Protein AF-X0Y1P6-F1 (afdb_monomer)

InterPro domains:
  IPR001322 Lamin tail domain [PF00932] (39-145)
  IPR001322 Lamin tail domain [PS51841] (32-146)
  IPR036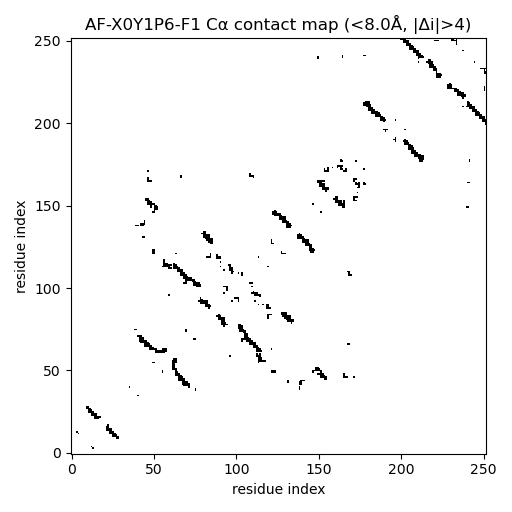415 Lamin tail domain superfamily [G3DSA:2.60.40.1260] (37-139)
  IPR036415 Lamin tail domain superfamily [SSF74853] (26-131)

Solvent-accessible surface area (backbone atoms only — not comparable to full-atom values): 14565 Å² total; per-residue (Å²): 136,92,77,88,81,88,68,68,101,48,56,53,70,45,80,44,75,60,96,90,41,87,43,74,51,74,48,67,71,76,80,75,82,78,75,71,66,71,86,49,76,34,47,38,78,38,34,34,26,43,18,27,68,78,46,47,45,29,59,70,86,46,17,18,37,43,23,37,31,22,76,33,92,55,68,36,74,49,58,68,27,30,41,22,30,76,85,66,30,52,38,69,40,43,75,83,29,31,92,85,63,51,58,29,43,49,78,30,58,46,56,40,32,43,40,54,44,89,47,47,62,58,56,42,61,54,79,44,31,48,33,37,25,53,87,91,44,74,68,35,73,49,78,48,48,68,37,53,74,55,32,15,45,30,53,28,90,99,74,44,78,40,69,23,69,66,43,90,82,51,81,61,63,63,40,86,82,49,39,68,60,50,76,44,80,67,50,79,42,75,52,52,98,86,70,45,78,60,95,89,53,59,34,36,43,32,31,40,34,39,36,10,76,58,90,74,48,58,52,76,48,68,50,62,59,100,86,50,74,73,38,55,80,34,74,49,78,42,85,63,58,69,33,80,44,81,48,74,46,68,43,82

Radius of gyration: 28.85 Å; Cα contacts (8 Å, |Δi|>4): 547; chains: 1; bounding box: 58×56×97 Å

Mean predicted aligned error: 9.97 Å

Structure (mmCIF, N/CA/C/O backbone):
data_AF-X0Y1P6-F1
#
_entry.id   AF-X0Y1P6-F1
#
loop_
_atom_site.group_PDB
_atom_site.id
_atom_site.type_symbol
_atom_site.label_atom_id
_atom_site.label_alt_id
_atom_site.label_comp_id
_atom_site.label_asym_id
_atom_site.label_entity_id
_atom_site.label_seq_id
_atom_site.pdbx_PDB_ins_code
_atom_site.Cartn_x
_atom_site.Cartn_y
_atom_site.Cartn_z
_atom_site.occupancy
_atom_site.B_iso_or_equiv
_atom_site.auth_seq_id
_atom_site.auth_comp_id
_atom_site.auth_asym_id
_atom_site.auth_atom_id
_atom_site.pdbx_PDB_model_num
ATOM 1 N N . ARG A 1 1 ? -3.008 28.181 58.141 1.00 36.44 1 ARG A N 1
ATOM 2 C CA . ARG A 1 1 ? -2.156 27.332 59.019 1.00 36.44 1 ARG A CA 1
ATOM 3 C C . ARG A 1 1 ? -2.388 25.895 58.566 1.00 36.44 1 ARG A C 1
ATOM 5 O O . ARG A 1 1 ? -3.525 25.464 58.620 1.00 36.44 1 ARG A O 1
ATOM 12 N N . ILE A 1 2 ? -1.380 25.235 57.998 1.00 36.12 2 ILE A N 1
ATOM 13 C CA . ILE A 1 2 ? -1.545 24.023 57.172 1.00 36.12 2 ILE A CA 1
ATOM 14 C C . ILE A 1 2 ? -1.555 22.779 58.071 1.00 36.12 2 ILE A C 1
ATOM 16 O O . ILE A 1 2 ? -0.673 22.651 58.920 1.00 36.12 2 ILE A O 1
ATOM 20 N N . ARG A 1 3 ? -2.525 21.877 57.892 1.00 40.09 3 ARG A N 1
ATOM 21 C CA . ARG A 1 3 ? -2.519 20.526 58.474 1.00 40.09 3 ARG A CA 1
ATOM 22 C C . ARG A 1 3 ? -2.885 19.512 57.381 1.00 40.09 3 ARG A C 1
ATOM 24 O O . ARG A 1 3 ? -3.887 19.742 56.713 1.00 40.09 3 ARG A O 1
ATOM 31 N N . PRO A 1 4 ? -2.099 18.444 57.165 1.00 41.84 4 PRO A N 1
ATOM 32 C CA . PRO A 1 4 ? -2.502 17.339 56.301 1.00 41.84 4 PRO A CA 1
ATOM 33 C C . PRO A 1 4 ? -3.591 16.507 56.990 1.00 41.84 4 PRO A C 1
ATOM 35 O O . PRO A 1 4 ? -3.519 16.292 58.202 1.00 41.84 4 PRO A O 1
ATOM 38 N N . LEU A 1 5 ? -4.570 16.033 56.224 1.00 46.94 5 LEU A N 1
ATOM 39 C CA . LEU A 1 5 ? -5.471 14.951 56.622 1.00 46.94 5 LEU A CA 1
ATOM 40 C C . LEU A 1 5 ? -4.952 13.669 55.958 1.00 46.94 5 LEU A C 1
ATOM 42 O O . LEU A 1 5 ? -4.806 13.630 54.740 1.00 46.94 5 LEU A O 1
ATOM 46 N N . GLU A 1 6 ? -4.608 12.657 56.754 1.00 41.47 6 GLU A N 1
ATOM 47 C CA . GLU A 1 6 ? -4.220 11.332 56.254 1.00 41.47 6 GLU A CA 1
ATOM 48 C C . GLU A 1 6 ? -5.461 10.446 56.088 1.00 41.47 6 GLU A C 1
ATOM 50 O O . GLU A 1 6 ? -6.232 10.275 57.034 1.00 41.47 6 GLU A O 1
ATOM 55 N N . GLY A 1 7 ? -5.618 9.835 54.911 1.00 41.88 7 GLY A N 1
ATOM 56 C CA . GLY A 1 7 ? -6.613 8.792 54.670 1.00 41.88 7 GLY A CA 1
ATOM 57 C C . GLY A 1 7 ? -6.610 8.278 53.228 1.00 41.88 7 GLY A C 1
ATOM 58 O O . GLY A 1 7 ? -6.972 9.023 52.336 1.00 41.88 7 GLY A O 1
ATOM 59 N N . LEU A 1 8 ? -6.241 6.996 53.061 1.00 43.09 8 LEU A N 1
ATOM 60 C CA . LEU A 1 8 ? -6.361 6.118 51.875 1.00 43.09 8 LEU A CA 1
ATOM 61 C C . LEU A 1 8 ? -5.705 6.614 50.565 1.00 43.09 8 LEU A C 1
ATOM 63 O O . LEU A 1 8 ? -5.992 7.679 50.043 1.00 43.09 8 LEU A O 1
ATOM 67 N N . GLY A 1 9 ? -4.797 5.798 50.017 1.00 53.06 9 GLY A N 1
ATOM 68 C CA . GLY A 1 9 ? -3.725 6.194 49.088 1.00 53.06 9 GLY A CA 1
ATOM 69 C C . GLY A 1 9 ? -4.084 6.697 47.682 1.00 53.06 9 GLY A C 1
ATOM 70 O O . GLY A 1 9 ? -3.214 6.649 46.821 1.00 53.06 9 GLY A O 1
ATOM 71 N N . HIS A 1 10 ? -5.298 7.191 47.434 1.00 58.19 10 HIS A N 1
ATOM 72 C CA . HIS A 1 10 ? -5.710 7.739 46.133 1.00 58.19 10 HIS A CA 1
ATOM 73 C C . HIS A 1 10 ? -6.547 9.027 46.233 1.00 58.19 10 HIS A C 1
ATOM 75 O O . HIS A 1 10 ? -7.148 9.438 45.243 1.00 58.19 10 HIS A O 1
ATOM 81 N N . GLU A 1 11 ? -6.566 9.689 47.394 1.00 57.03 11 GLU A N 1
ATOM 82 C CA . GLU A 1 11 ? -7.196 11.000 47.582 1.00 57.03 11 GLU A CA 1
ATOM 83 C C . GLU A 1 11 ? -6.221 11.977 48.257 1.00 57.03 11 GLU A C 1
ATOM 85 O O . GLU A 1 11 ? -5.611 11.673 49.283 1.00 57.03 11 GLU A O 1
ATOM 90 N N . VAL A 1 12 ? -6.071 13.172 47.679 1.00 67.31 12 VAL A N 1
ATOM 91 C CA . VAL A 1 12 ? -5.373 14.303 48.302 1.00 67.31 12 VAL A CA 1
ATOM 92 C C . VAL A 1 12 ? -6.328 15.486 48.343 1.00 67.31 12 VAL A C 1
ATOM 94 O O . VAL A 1 12 ? -6.673 16.059 47.312 1.00 67.31 12 VAL A O 1
ATOM 97 N N . SER A 1 13 ? -6.722 15.892 49.546 1.00 66.19 13 SER A N 1
ATOM 98 C CA . SER A 1 13 ? -7.541 17.085 49.767 1.00 66.19 13 SER A CA 1
ATOM 99 C C . SER A 1 13 ? -6.739 18.202 50.429 1.00 66.19 13 SER A C 1
ATOM 101 O O . SER A 1 13 ? -5.920 17.949 51.320 1.00 66.19 13 SER A O 1
ATOM 103 N N . LYS A 1 14 ? -7.005 19.452 50.047 1.00 76.69 14 LYS A N 1
ATOM 104 C CA . LYS A 1 14 ? -6.433 20.646 50.670 1.00 76.69 14 LYS A CA 1
ATOM 105 C C . LYS A 1 14 ? -7.496 21.719 50.865 1.00 76.69 14 LYS A C 1
ATOM 107 O O . LYS A 1 14 ? -8.169 22.110 49.918 1.00 76.69 14 LYS A O 1
ATOM 112 N N . GLU A 1 15 ? -7.595 22.240 52.081 1.00 76.50 15 GLU A N 1
ATOM 113 C CA . GLU A 1 15 ? -8.481 23.366 52.374 1.00 76.50 15 GLU A CA 1
ATOM 114 C C . GLU A 1 15 ? -7.990 24.658 51.700 1.00 76.50 15 GLU A C 1
ATOM 116 O O . GLU A 1 15 ? -6.794 24.982 51.736 1.00 76.50 15 GLU A O 1
ATOM 121 N N . ILE A 1 16 ? -8.922 25.403 51.106 1.00 71.75 16 ILE A N 1
ATOM 122 C CA . ILE A 1 16 ? -8.717 26.715 50.486 1.00 71.75 16 ILE A CA 1
ATOM 123 C C . ILE A 1 16 ? -9.816 27.675 50.950 1.00 71.75 16 ILE A C 1
ATOM 125 O O . ILE A 1 16 ? -10.928 27.251 51.225 1.00 71.75 16 ILE A O 1
ATOM 129 N N . GLU A 1 17 ? -9.521 28.969 51.049 1.00 79.19 17 GLU A N 1
ATOM 130 C CA . GLU A 1 17 ? -10.521 29.972 51.432 1.00 79.19 17 GLU A CA 1
ATOM 131 C C . GLU A 1 17 ? -10.926 30.790 50.202 1.00 79.19 17 GLU A C 1
ATOM 133 O O . GLU A 1 17 ? -10.079 31.443 49.584 1.00 79.19 17 GLU A O 1
ATOM 138 N N . ILE A 1 18 ? -12.213 30.759 49.843 1.00 64.81 18 ILE A N 1
ATOM 139 C CA . ILE A 1 18 ? -12.776 31.519 48.721 1.00 64.81 18 ILE A CA 1
ATOM 140 C C . ILE A 1 18 ? -13.839 32.469 49.277 1.00 64.81 18 ILE A C 1
ATOM 142 O O . ILE A 1 18 ? -14.855 32.053 49.825 1.00 64.81 18 ILE A O 1
ATOM 146 N N . GLY A 1 19 ? -13.602 33.780 49.175 1.00 76.00 19 GLY A N 1
ATOM 147 C CA . GLY A 1 19 ? -14.582 34.792 49.596 1.00 76.00 19 GLY A CA 1
ATOM 148 C C . GLY A 1 19 ? -14.933 34.784 51.092 1.00 76.00 19 GLY A C 1
ATOM 149 O O . GLY A 1 19 ? -16.013 35.243 51.455 1.00 76.00 19 GLY A O 1
ATOM 150 N N . GLY A 1 20 ? -14.046 34.279 51.957 1.00 79.56 20 GLY A N 1
ATOM 151 C CA . GLY A 1 20 ? -14.277 34.173 53.404 1.00 79.56 20 GLY A CA 1
ATOM 152 C C . GLY A 1 20 ? -14.945 32.868 53.854 1.00 79.56 20 GLY A C 1
ATOM 153 O O . GLY A 1 20 ? -15.308 32.742 55.023 1.00 79.56 20 GLY A O 1
ATOM 154 N N . VAL A 1 21 ? -15.134 31.910 52.941 1.00 72.50 21 VAL A N 1
ATOM 155 C CA . VAL A 1 21 ? -15.654 30.569 53.233 1.00 72.50 21 VAL A CA 1
ATOM 156 C C . VAL A 1 21 ? -14.524 29.554 53.071 1.00 72.50 21 VAL A C 1
ATOM 158 O O . VAL A 1 21 ? -13.763 29.614 52.106 1.00 72.50 21 VAL A O 1
ATOM 161 N N . MET A 1 22 ? -14.393 28.650 54.043 1.00 77.81 22 MET A N 1
ATOM 162 C CA . MET A 1 22 ? -13.448 27.536 53.976 1.00 77.81 22 MET A CA 1
ATOM 163 C C . MET A 1 22 ? -14.035 26.433 53.094 1.00 77.81 22 MET A C 1
ATOM 165 O O . MET A 1 22 ? -15.028 25.811 53.467 1.00 77.81 22 MET A O 1
ATOM 169 N N . ASP A 1 23 ? -13.389 26.183 51.964 1.00 79.94 23 ASP A N 1
ATOM 170 C CA . ASP A 1 23 ? -13.711 25.139 50.999 1.00 79.94 23 ASP A CA 1
ATOM 171 C C . ASP A 1 23 ? -12.595 24.086 50.953 1.00 79.94 23 ASP A C 1
ATOM 173 O O . ASP A 1 23 ? -11.498 24.272 51.484 1.00 79.94 23 ASP A O 1
ATOM 177 N N . SER A 1 24 ? -12.865 22.952 50.312 1.00 75.50 24 SER A N 1
ATOM 178 C CA . SER A 1 24 ? -11.877 21.892 50.090 1.00 75.50 24 SER A CA 1
ATOM 179 C C . SER A 1 24 ? -11.638 21.700 48.599 1.00 75.50 24 SER A C 1
ATOM 181 O O . SER A 1 24 ? -12.573 21.476 47.836 1.00 75.50 24 SER A O 1
ATOM 183 N N . LEU A 1 25 ? -10.374 21.777 48.186 1.00 60.59 25 LEU A N 1
ATOM 184 C CA . LEU A 1 25 ? -9.918 21.321 46.881 1.00 60.59 25 LEU A CA 1
ATOM 185 C C . LEU A 1 25 ? -9.504 19.858 47.008 1.00 60.59 25 LEU A C 1
ATOM 187 O O . LEU A 1 25 ? -8.540 19.556 47.714 1.00 60.59 25 LEU A O 1
ATOM 191 N N . CYS A 1 26 ? -10.201 18.966 46.316 1.00 65.81 26 CYS A N 1
ATOM 192 C CA . CYS A 1 26 ? -9.912 17.538 46.348 1.00 65.81 26 CYS A CA 1
ATOM 193 C C . CYS A 1 26 ? -9.396 17.051 44.992 1.00 65.81 26 CYS A C 1
ATOM 195 O O . CYS A 1 26 ? -9.895 17.459 43.944 1.00 65.81 26 CYS A O 1
ATOM 197 N N . ILE A 1 27 ? -8.388 16.183 45.030 1.00 51.75 27 ILE A N 1
ATOM 198 C CA . ILE A 1 27 ? -7.826 15.472 43.881 1.00 51.75 27 ILE A CA 1
ATOM 199 C C . ILE A 1 27 ? -7.955 13.980 44.176 1.00 51.75 27 ILE A C 1
ATOM 201 O O . ILE A 1 27 ? -7.522 13.525 45.235 1.00 51.75 27 ILE A O 1
ATOM 205 N N . TYR A 1 28 ? -8.505 13.228 43.227 1.00 62.69 28 TYR A N 1
ATOM 206 C CA . TYR A 1 28 ? -8.652 11.778 43.311 1.00 62.69 28 TYR A CA 1
ATOM 207 C C . TYR A 1 28 ? -8.025 11.148 42.070 1.00 62.69 28 TYR A C 1
ATOM 209 O O . TYR A 1 28 ? -8.190 11.676 40.969 1.00 62.69 28 TYR A O 1
ATOM 217 N N . LEU A 1 29 ? -7.324 10.028 42.235 1.00 47.69 29 LEU A N 1
ATOM 218 C CA . LEU A 1 29 ? -6.996 9.151 41.111 1.00 47.69 29 LEU A CA 1
ATOM 219 C C . LEU A 1 29 ? -8.202 8.239 40.878 1.00 47.69 29 LEU A C 1
ATOM 221 O O . LEU A 1 29 ? -8.546 7.453 41.761 1.00 47.69 29 LEU A O 1
ATOM 225 N N . THR A 1 30 ? -8.854 8.360 39.723 1.00 53.81 30 THR A N 1
ATOM 226 C CA . THR A 1 30 ? -9.873 7.397 39.296 1.00 53.81 30 THR A CA 1
ATOM 227 C C . THR A 1 30 ? -9.214 6.365 38.394 1.00 53.81 30 THR A C 1
ATOM 229 O O . THR A 1 30 ? -8.428 6.697 37.511 1.00 53.81 30 THR A O 1
ATOM 232 N N . GLU A 1 31 ? -9.535 5.097 38.612 1.00 54.53 31 GLU A N 1
ATOM 233 C CA . GLU A 1 31 ? -9.574 4.162 37.499 1.00 54.53 31 GLU A CA 1
ATOM 234 C C . GLU A 1 31 ? -10.957 4.370 36.889 1.00 54.53 31 GLU A C 1
ATOM 236 O O . GLU A 1 31 ? -11.966 4.033 37.517 1.00 54.53 31 GLU A O 1
ATOM 241 N N . ASP A 1 32 ? -11.037 4.994 35.712 1.00 53.47 32 ASP A N 1
ATOM 242 C CA . ASP A 1 32 ? -12.257 4.848 34.924 1.00 53.47 32 ASP A CA 1
ATOM 243 C C . ASP A 1 32 ? -12.453 3.340 34.743 1.00 53.47 32 ASP A C 1
ATOM 245 O O . ASP A 1 32 ? -11.498 2.663 34.345 1.00 53.47 32 ASP A O 1
ATOM 249 N N . PRO A 1 33 ? -13.620 2.761 35.078 1.00 47.00 33 PRO A N 1
ATOM 250 C CA . PRO A 1 33 ? -13.841 1.356 34.811 1.00 47.00 33 PRO A CA 1
ATOM 251 C C . PRO A 1 33 ? -13.722 1.176 33.302 1.00 47.00 33 PRO A C 1
ATOM 253 O O . PRO A 1 33 ? -14.621 1.557 32.550 1.00 47.00 33 PRO A O 1
ATOM 256 N N . ILE A 1 34 ? -12.593 0.624 32.857 1.00 47.28 34 ILE A N 1
ATOM 257 C CA . ILE A 1 34 ? -12.393 0.247 31.470 1.00 47.28 34 ILE A CA 1
ATOM 258 C C . ILE A 1 34 ? -13.345 -0.922 31.233 1.00 47.28 34 ILE A C 1
ATOM 260 O O . ILE A 1 34 ? -13.011 -2.090 31.430 1.00 47.28 34 ILE A O 1
ATOM 264 N N . VAL A 1 35 ? -14.571 -0.611 30.822 1.00 44.88 35 VAL A N 1
ATOM 265 C CA . VAL A 1 35 ? -15.420 -1.563 30.121 1.00 44.88 35 VAL A CA 1
ATOM 266 C C . VAL A 1 35 ? -14.777 -1.712 28.746 1.00 44.88 35 VAL A C 1
ATOM 268 O O . VAL A 1 35 ? -15.183 -1.062 27.787 1.00 44.88 35 VAL A O 1
ATOM 271 N N . LEU A 1 36 ? -13.699 -2.502 28.665 1.00 46.66 36 LEU A N 1
ATOM 272 C CA . LEU A 1 36 ? -13.167 -2.971 27.392 1.00 46.66 36 LEU A CA 1
ATOM 273 C C . LEU A 1 36 ? -14.332 -3.697 26.736 1.00 46.66 36 LEU A C 1
ATOM 275 O O . LEU A 1 36 ? -14.744 -4.767 27.183 1.00 46.66 36 LEU A O 1
ATOM 279 N N . ASN A 1 37 ? -14.921 -3.056 25.734 1.00 50.47 37 ASN A N 1
ATOM 280 C CA . ASN A 1 37 ? -15.939 -3.660 24.906 1.00 50.47 37 ASN A CA 1
ATOM 281 C C . ASN A 1 37 ? -15.232 -4.820 24.192 1.00 50.47 37 ASN A C 1
ATOM 283 O O . ASN A 1 37 ? -14.514 -4.619 23.215 1.00 50.47 37 ASN A O 1
ATOM 287 N N . THR A 1 38 ? -15.352 -6.030 24.740 1.00 58.88 38 THR A N 1
ATOM 288 C CA . THR A 1 38 ? -14.631 -7.230 24.285 1.00 58.88 38 THR A CA 1
ATOM 289 C C . THR A 1 38 ? -14.963 -7.611 22.842 1.00 58.88 38 THR A C 1
ATOM 291 O O . THR A 1 38 ? -14.297 -8.465 22.272 1.00 58.88 38 THR A O 1
ATOM 294 N N . SER A 1 39 ? -15.955 -6.962 22.228 1.00 75.50 39 SER A N 1
ATOM 295 C CA . SER A 1 39 ? -16.344 -7.140 20.830 1.00 75.50 39 SER A CA 1
ATOM 296 C C . SER A 1 39 ? -15.230 -6.856 19.820 1.00 75.50 39 SER A C 1
ATOM 298 O O . SER A 1 39 ? -15.282 -7.425 18.738 1.00 75.50 39 SER A O 1
ATOM 300 N N . TYR A 1 40 ? -14.236 -6.020 20.151 1.00 89.19 40 TYR A N 1
ATOM 301 C CA . TYR A 1 40 ? -13.164 -5.636 19.217 1.00 89.19 40 TYR A CA 1
ATOM 302 C C . TYR A 1 40 ? -11.762 -6.037 19.683 1.00 89.19 40 TYR A C 1
ATOM 304 O O . TYR A 1 40 ? -10.785 -5.619 19.078 1.00 89.19 40 TYR A O 1
ATOM 312 N N . SER A 1 41 ? -11.626 -6.857 20.733 1.00 85.75 41 SER A N 1
ATOM 313 C CA . SER A 1 41 ? -10.307 -7.185 21.302 1.00 85.75 41 SER A CA 1
ATOM 314 C C . SER A 1 41 ? -9.377 -7.955 20.356 1.00 85.75 41 SER A C 1
ATOM 316 O O . SER A 1 41 ? -8.203 -8.107 20.670 1.00 85.75 41 SER A O 1
ATOM 318 N N . GLY A 1 42 ? -9.907 -8.495 19.254 1.00 92.88 42 GLY A N 1
ATOM 319 C CA . GLY A 1 42 ? -9.128 -9.150 18.203 1.00 92.88 42 GLY A CA 1
ATOM 320 C C . GLY A 1 42 ? -8.793 -8.249 17.013 1.00 92.88 42 GLY A C 1
ATOM 321 O O . GLY A 1 42 ? -8.046 -8.692 16.147 1.00 92.88 42 GLY A O 1
ATOM 322 N N . ILE A 1 43 ? -9.338 -7.029 16.952 1.00 97.56 43 ILE A N 1
ATOM 323 C CA . ILE A 1 43 ? -9.125 -6.103 15.837 1.00 97.56 43 ILE A CA 1
ATOM 324 C C . ILE A 1 43 ? -7.914 -5.220 16.119 1.00 97.56 43 ILE A C 1
ATOM 326 O O . ILE A 1 43 ? -7.857 -4.560 17.155 1.00 97.56 43 ILE A O 1
ATOM 330 N N . SER A 1 44 ? -6.986 -5.172 15.170 1.00 97.94 44 SER A N 1
ATOM 331 C CA . SER A 1 44 ? -5.792 -4.327 15.223 1.00 97.94 44 SER A CA 1
ATOM 332 C C . SER A 1 44 ? -5.491 -3.703 13.866 1.00 97.94 44 SER A C 1
ATOM 334 O O . SER A 1 44 ? -5.927 -4.207 12.830 1.00 97.94 44 SER A O 1
ATOM 336 N N . ILE A 1 45 ? -4.716 -2.624 13.862 1.00 98.69 45 ILE A N 1
ATOM 337 C CA . ILE A 1 45 ? -4.147 -2.039 12.646 1.00 98.69 45 ILE A CA 1
ATOM 338 C C . ILE A 1 45 ? -3.009 -2.955 12.169 1.00 98.69 45 ILE A C 1
ATOM 340 O O . ILE A 1 45 ? -2.130 -3.315 12.951 1.00 98.69 45 ILE A O 1
ATOM 344 N N . ASN A 1 46 ? -3.030 -3.351 10.895 1.00 98.75 46 ASN A N 1
ATOM 345 C CA . ASN A 1 46 ? -2.082 -4.306 10.307 1.00 98.75 46 ASN A CA 1
ATOM 346 C C . ASN A 1 46 ? -1.065 -3.643 9.375 1.00 98.75 46 ASN A C 1
ATOM 348 O O . ASN A 1 46 ? 0.137 -3.901 9.443 1.00 98.75 46 ASN A O 1
ATOM 352 N N . GLU A 1 47 ? -1.560 -2.783 8.495 1.00 98.81 47 GLU A N 1
ATOM 353 C CA . GLU A 1 47 ? -0.777 -2.098 7.478 1.00 98.81 47 GLU A CA 1
ATOM 354 C C . GLU A 1 47 ? -1.471 -0.775 7.132 1.00 98.81 47 GLU A C 1
ATOM 356 O O . GLU A 1 47 ? -2.684 -0.658 7.269 1.00 98.81 47 GLU A O 1
ATOM 361 N N . PHE A 1 48 ? -0.740 0.249 6.707 1.00 98.62 48 PHE A N 1
ATOM 362 C CA . PHE A 1 48 ? -1.340 1.472 6.174 1.00 98.62 48 PHE A CA 1
ATOM 363 C C . PHE A 1 48 ? -0.406 2.178 5.192 1.00 98.62 48 PHE A C 1
ATOM 365 O O . PHE A 1 48 ? 0.820 2.075 5.281 1.00 98.62 48 PHE A O 1
ATOM 372 N N . LEU A 1 49 ? -0.995 2.914 4.250 1.00 98.06 49 LEU A N 1
ATOM 373 C CA . LEU A 1 49 ? -0.296 3.669 3.212 1.00 98.06 49 LEU A CA 1
ATOM 374 C C . LEU A 1 49 ? -0.642 5.162 3.334 1.00 98.06 49 LEU A C 1
ATOM 376 O O . LEU A 1 49 ? -1.669 5.571 2.793 1.00 98.06 49 LEU A O 1
ATOM 380 N N . PRO A 1 50 ? 0.202 5.969 4.009 1.00 97.19 50 PRO A N 1
ATOM 381 C CA . PRO A 1 50 ? 0.013 7.420 4.098 1.00 97.19 50 PRO A CA 1
ATOM 382 C C . PRO A 1 50 ? 0.282 8.144 2.778 1.00 97.19 50 PRO A C 1
ATOM 384 O O . PRO A 1 50 ? -0.441 9.045 2.402 1.00 97.19 50 PRO A O 1
ATOM 387 N N . ASN A 1 51 ? 1.315 7.718 2.044 1.00 96.69 51 ASN A N 1
ATOM 388 C CA . ASN A 1 51 ? 1.795 8.433 0.861 1.00 96.69 51 ASN A CA 1
ATOM 389 C C . ASN A 1 51 ? 1.627 7.566 -0.394 1.00 96.69 51 ASN A C 1
ATOM 391 O O . ASN A 1 51 ? 2.602 6.953 -0.846 1.00 96.69 51 ASN A O 1
ATOM 395 N N . PRO A 1 52 ? 0.412 7.388 -0.935 1.00 95.56 52 PRO A N 1
ATOM 396 C CA . PRO A 1 52 ? 0.220 6.645 -2.173 1.00 95.56 52 PRO A CA 1
ATOM 397 C C . PRO A 1 52 ? 0.895 7.352 -3.354 1.00 95.56 52 PRO A C 1
ATOM 399 O O . PRO A 1 52 ? 1.116 8.557 -3.360 1.00 95.56 52 PRO A O 1
ATOM 402 N N . ALA A 1 53 ? 1.190 6.603 -4.416 1.00 92.38 53 ALA A N 1
ATOM 403 C CA . ALA A 1 53 ? 1.627 7.230 -5.658 1.00 92.38 53 ALA A CA 1
ATOM 404 C C . ALA A 1 53 ? 0.458 8.002 -6.293 1.00 92.38 53 ALA A C 1
ATOM 406 O O . ALA A 1 53 ? -0.520 7.395 -6.734 1.00 92.38 53 ALA A O 1
ATOM 407 N N . GLY A 1 54 ? 0.584 9.324 -6.409 1.00 92.44 54 GLY A N 1
ATOM 408 C CA . GLY A 1 54 ? -0.455 10.182 -6.979 1.00 92.44 54 GLY A CA 1
ATOM 409 C C . GLY A 1 54 ? -1.128 11.067 -5.934 1.00 92.44 54 GLY A C 1
ATOM 410 O O . GLY A 1 54 ? -0.447 11.832 -5.265 1.00 92.44 54 GLY A O 1
ATOM 411 N N . TYR A 1 55 ? -2.462 11.047 -5.884 1.00 94.56 55 TYR A N 1
ATOM 412 C CA . TYR A 1 55 ? -3.236 11.846 -4.929 1.00 94.56 55 TYR A CA 1
ATOM 413 C C . TYR A 1 55 ? -3.640 10.998 -3.723 1.00 94.56 55 TYR A C 1
ATOM 415 O O . TYR A 1 55 ? -4.211 9.922 -3.900 1.00 94.56 55 TYR A O 1
ATOM 423 N N . ASP A 1 56 ? -3.433 11.532 -2.523 1.00 94.94 56 ASP A N 1
ATOM 424 C CA . ASP A 1 56 ? -3.780 10.889 -1.249 1.00 94.94 56 ASP A CA 1
ATOM 425 C C . ASP A 1 56 ? -5.283 10.567 -1.145 1.00 94.94 56 ASP A C 1
ATOM 427 O O . ASP A 1 56 ? -5.687 9.528 -0.629 1.00 94.94 56 ASP A O 1
ATOM 431 N N . ASP A 1 57 ? -6.137 11.412 -1.722 1.00 94.50 57 ASP A N 1
ATOM 432 C CA . ASP A 1 57 ? -7.590 11.248 -1.746 1.00 94.50 57 ASP A CA 1
ATOM 433 C C . ASP A 1 57 ? -8.118 10.576 -3.027 1.00 94.50 57 ASP A C 1
ATOM 435 O O . ASP A 1 57 ? -9.327 10.582 -3.276 1.00 94.50 57 ASP A O 1
ATOM 439 N N . ALA A 1 58 ? -7.249 9.975 -3.850 1.00 96.38 58 ALA A N 1
ATOM 440 C CA . ALA A 1 58 ? -7.678 9.319 -5.081 1.00 96.38 58 ALA A CA 1
ATOM 441 C C . ALA A 1 58 ? -8.758 8.241 -4.821 1.00 96.38 58 ALA A C 1
ATOM 443 O O . ALA A 1 58 ? -8.777 7.602 -3.761 1.00 96.38 58 ALA A O 1
ATOM 444 N N . PRO A 1 59 ? -9.659 7.991 -5.796 1.00 96.44 59 PRO A N 1
ATOM 445 C CA . PRO A 1 59 ? -10.640 6.917 -5.686 1.00 96.44 59 PRO A CA 1
ATOM 446 C C . PRO A 1 59 ? -9.978 5.576 -5.371 1.00 96.44 59 PRO A C 1
ATOM 448 O O . PRO A 1 59 ? -8.879 5.291 -5.859 1.00 96.44 59 PRO A O 1
ATOM 451 N N . MET A 1 60 ? -10.658 4.726 -4.598 1.00 94.94 60 MET A N 1
ATOM 452 C CA . MET A 1 60 ? -10.132 3.403 -4.270 1.00 94.94 60 MET A CA 1
ATOM 453 C C . MET A 1 60 ? -9.765 2.619 -5.552 1.00 94.94 60 MET A C 1
ATOM 455 O O . MET A 1 60 ? -10.516 2.648 -6.531 1.00 94.94 60 MET A O 1
ATOM 459 N N . PRO A 1 61 ? -8.627 1.903 -5.577 1.00 95.25 61 PRO A N 1
ATOM 460 C CA . PRO A 1 61 ? -7.686 1.693 -4.476 1.00 95.25 61 PRO A CA 1
ATOM 461 C C . PRO A 1 61 ? -6.488 2.668 -4.477 1.00 95.25 61 PRO A C 1
ATOM 463 O O . PRO A 1 61 ? -5.470 2.352 -3.876 1.00 95.25 61 PRO A O 1
ATOM 466 N N . GLY A 1 62 ? -6.552 3.779 -5.219 1.00 94.75 62 GLY A N 1
ATOM 467 C CA . GLY A 1 62 ? -5.380 4.597 -5.553 1.00 94.75 62 GLY A CA 1
ATOM 468 C C . GLY A 1 62 ? -4.949 5.633 -4.513 1.00 94.75 62 GLY A C 1
ATOM 469 O O . GLY A 1 62 ? -3.883 6.212 -4.690 1.00 94.75 62 GLY A O 1
ATOM 470 N N . GLY A 1 63 ? -5.768 5.895 -3.493 1.00 96.12 63 GLY A N 1
ATOM 471 C CA . GLY A 1 63 ? -5.464 6.835 -2.411 1.00 96.12 63 GLY A CA 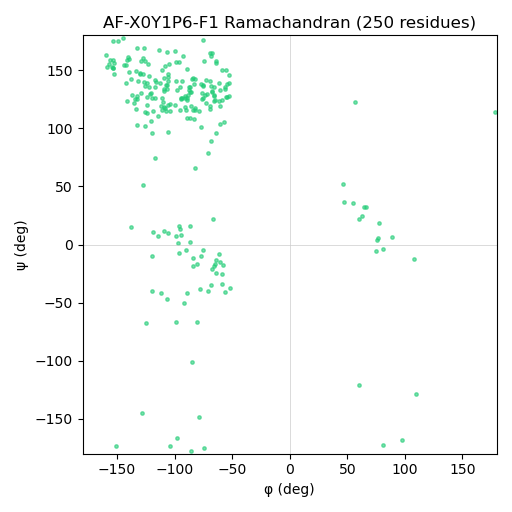1
ATOM 472 C C . GLY A 1 63 ? -4.920 6.153 -1.154 1.00 96.12 63 GLY A C 1
ATOM 473 O O . GLY A 1 63 ? -4.565 4.973 -1.171 1.00 96.12 63 GLY A O 1
ATOM 474 N N . GLU A 1 64 ? -4.899 6.902 -0.057 1.00 97.56 64 GLU A N 1
ATOM 475 C CA . GLU A 1 64 ? -4.556 6.432 1.282 1.00 97.56 64 GLU A CA 1
ATOM 476 C C . GLU A 1 64 ? -5.483 5.311 1.741 1.00 97.56 64 GLU A C 1
ATOM 478 O O . GLU A 1 64 ? -6.677 5.259 1.400 1.00 97.56 64 GLU A O 1
ATOM 483 N N . TRP A 1 65 ? -4.940 4.432 2.574 1.00 98.12 65 TRP A N 1
ATOM 484 C CA . TRP A 1 65 ? -5.715 3.382 3.209 1.00 98.12 65 TRP A CA 1
ATOM 485 C C . TRP A 1 65 ? -5.069 2.883 4.496 1.00 98.12 65 TRP A C 1
ATOM 487 O O . TRP A 1 65 ? -3.864 3.016 4.710 1.00 98.12 65 TRP A O 1
ATOM 497 N N . VAL A 1 66 ? -5.904 2.267 5.325 1.00 98.69 66 VAL A N 1
ATOM 498 C CA . VAL A 1 66 ? -5.524 1.529 6.529 1.00 98.69 66 VAL A CA 1
ATOM 499 C C . VAL A 1 66 ? -6.119 0.136 6.421 1.00 98.69 66 VAL A C 1
ATOM 501 O O . VAL A 1 66 ? -7.271 -0.026 6.031 1.00 98.69 66 VAL A O 1
ATOM 504 N N . GLU A 1 67 ? -5.342 -0.872 6.765 1.00 98.81 67 GLU A N 1
ATOM 505 C CA . GLU A 1 67 ? 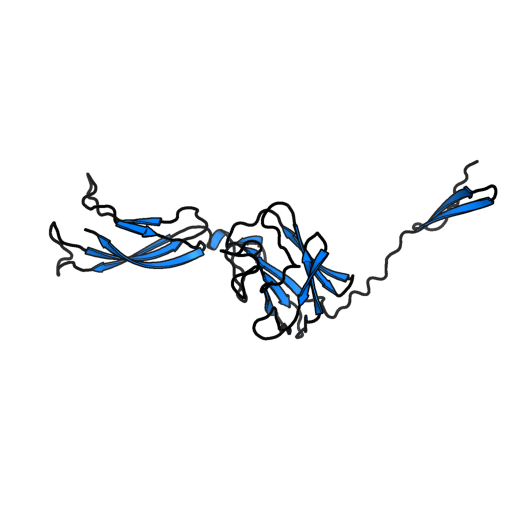-5.756 -2.258 6.828 1.00 98.81 67 GLU A CA 1
ATOM 506 C C . GLU A 1 67 ? -5.890 -2.706 8.277 1.00 98.81 67 GLU A C 1
ATOM 508 O O . GLU A 1 67 ? -5.021 -2.450 9.114 1.00 98.81 67 GLU A O 1
ATOM 513 N N . LEU A 1 68 ? -6.992 -3.390 8.562 1.00 98.81 68 LEU A N 1
ATOM 514 C CA . LEU A 1 68 ? -7.259 -4.008 9.849 1.00 98.81 68 LEU A CA 1
ATOM 515 C C . LEU A 1 68 ? -7.099 -5.522 9.749 1.00 98.81 68 LEU A C 1
ATOM 517 O O . LEU A 1 68 ? -7.456 -6.120 8.735 1.00 98.81 68 LEU A O 1
ATOM 521 N N . TYR A 1 69 ? -6.632 -6.135 10.830 1.00 98.62 69 TYR A N 1
ATOM 522 C CA . TYR A 1 69 ? -6.547 -7.582 10.999 1.00 98.62 69 TYR A CA 1
ATOM 523 C C . TYR A 1 69 ? -7.448 -8.039 12.143 1.00 98.62 69 TYR A C 1
ATOM 525 O O . TYR A 1 69 ? -7.517 -7.386 13.185 1.00 98.62 69 TYR A O 1
ATOM 533 N N . ASN A 1 70 ? -8.125 -9.173 11.954 1.00 98.00 70 ASN A N 1
ATOM 534 C CA . ASN A 1 70 ? -8.888 -9.845 12.999 1.00 98.00 70 ASN A CA 1
ATOM 535 C C . ASN A 1 70 ? -8.154 -11.099 13.494 1.00 98.00 70 ASN A C 1
ATOM 537 O O . ASN A 1 70 ? -8.308 -12.186 12.946 1.00 98.00 70 ASN A O 1
ATOM 541 N N . SER A 1 71 ? -7.426 -10.957 14.598 1.00 96.88 71 SER A N 1
ATOM 542 C CA . SER A 1 71 ? -6.774 -12.060 15.324 1.00 96.88 71 SER A CA 1
ATOM 543 C C . SER A 1 71 ? -7.742 -12.922 16.154 1.00 96.88 71 SER A C 1
ATOM 545 O O . SER A 1 71 ? -7.345 -13.902 16.789 1.00 96.88 71 SER A O 1
ATOM 547 N N . GLY A 1 72 ? -9.020 -12.537 16.209 1.00 94.81 72 GLY A N 1
ATOM 548 C CA . GLY A 1 72 ? -10.063 -13.243 16.939 1.00 94.81 72 GLY A CA 1
ATOM 549 C C . GLY A 1 72 ? -10.538 -14.517 16.238 1.00 94.81 72 GLY A C 1
ATOM 550 O O . GLY A 1 72 ? -10.156 -14.845 15.122 1.00 94.81 72 GLY A O 1
ATOM 551 N N . ASN A 1 73 ? -11.432 -15.247 16.908 1.00 94.50 73 ASN A N 1
ATOM 552 C CA . ASN A 1 73 ? -12.032 -16.487 16.397 1.00 94.50 73 ASN A CA 1
ATOM 553 C C . ASN A 1 73 ? -13.493 -16.321 15.939 1.00 94.50 73 ASN A C 1
ATOM 555 O O . ASN A 1 73 ? -14.183 -17.313 15.697 1.00 94.50 73 ASN A O 1
ATOM 559 N N . GLN A 1 74 ? -13.976 -15.082 15.852 1.00 93.75 74 GLN A N 1
ATOM 560 C CA . GLN A 1 74 ? -15.315 -14.736 15.381 1.00 93.75 74 GLN A CA 1
ATOM 561 C C . GLN A 1 74 ? -15.223 -13.648 14.319 1.00 93.75 74 GLN A C 1
ATOM 563 O O . GLN A 1 74 ? -14.355 -12.782 14.404 1.00 93.75 74 GLN A O 1
ATOM 568 N N . SER A 1 75 ? -16.137 -13.680 13.352 1.00 95.31 75 SER A N 1
ATOM 569 C CA . SER A 1 75 ? -16.302 -12.582 12.406 1.00 95.31 75 SER A CA 1
ATOM 570 C C . SER A 1 75 ? -16.799 -11.338 13.141 1.00 95.31 75 SER A C 1
ATOM 572 O O . SER A 1 75 ? -17.715 -11.426 13.965 1.00 95.31 75 SER A O 1
ATOM 574 N N . ILE A 1 76 ? -16.209 -10.186 12.838 1.00 95.75 76 ILE A N 1
ATOM 575 C CA . ILE A 1 76 ? -16.521 -8.908 13.484 1.00 95.75 76 ILE A CA 1
ATOM 576 C C . ILE A 1 76 ? -16.914 -7.906 12.405 1.00 95.75 76 ILE A C 1
ATOM 578 O O . ILE A 1 76 ? -16.175 -7.700 11.447 1.00 95.75 76 ILE A O 1
ATOM 582 N N . ASP A 1 77 ? -18.075 -7.276 12.567 1.00 96.44 77 ASP A N 1
ATOM 583 C CA . ASP A 1 77 ? -18.456 -6.121 11.756 1.00 96.44 77 ASP A CA 1
ATOM 584 C C . ASP A 1 77 ? -17.800 -4.865 12.338 1.00 96.44 77 ASP A C 1
ATOM 586 O O . ASP A 1 77 ? -18.064 -4.502 13.486 1.00 96.44 77 ASP A O 1
ATOM 590 N N . VAL A 1 78 ? -16.931 -4.222 11.559 1.00 97.12 78 VAL A N 1
ATOM 591 C CA . VAL A 1 78 ? -16.230 -2.988 11.949 1.00 97.12 78 VAL A CA 1
ATOM 592 C C . VAL A 1 78 ? -16.943 -1.722 11.469 1.00 97.12 78 VAL A C 1
ATOM 594 O O . VAL A 1 78 ? -16.413 -0.616 11.591 1.00 97.12 78 VAL A O 1
ATOM 597 N N . LYS A 1 79 ? -18.157 -1.849 10.922 1.00 96.38 79 LYS A N 1
ATOM 598 C CA . LYS A 1 79 ? -18.973 -0.700 10.529 1.00 96.38 79 LYS A CA 1
ATOM 599 C C . LYS A 1 79 ? -19.201 0.256 11.702 1.00 96.38 79 LYS A C 1
ATOM 601 O O . LYS A 1 79 ? -19.589 -0.151 12.796 1.00 96.38 79 LYS A O 1
ATOM 606 N N . GLY A 1 80 ? -19.015 1.548 11.448 1.00 94.88 80 GLY A N 1
ATOM 607 C CA . GLY A 1 80 ? -19.188 2.604 12.446 1.00 94.88 80 GLY A CA 1
ATOM 608 C C . GLY A 1 80 ? -17.995 2.795 13.389 1.00 94.88 80 GLY A C 1
ATOM 609 O O . GLY A 1 80 ? -18.016 3.729 14.193 1.00 94.88 80 GLY A O 1
ATOM 610 N N . LEU A 1 81 ? -16.947 1.963 13.300 1.00 96.75 81 LEU A N 1
ATOM 611 C CA . LEU A 1 81 ? -15.647 2.322 13.872 1.00 96.75 81 LEU A CA 1
ATOM 612 C C . LEU A 1 81 ? -15.080 3.544 13.140 1.00 96.75 81 LEU A C 1
ATOM 614 O O . LEU A 1 81 ? -15.440 3.823 11.994 1.00 96.75 81 LEU A O 1
ATOM 618 N N . ILE A 1 82 ? -14.191 4.274 13.806 1.00 96.81 82 ILE A N 1
ATOM 619 C CA . ILE A 1 82 ? -13.590 5.495 13.276 1.00 96.81 82 ILE A CA 1
ATOM 620 C C . ILE A 1 82 ? -12.076 5.310 13.200 1.00 96.81 82 ILE A C 1
ATOM 622 O O . ILE A 1 82 ? -11.436 4.990 14.201 1.00 96.81 82 ILE A O 1
ATOM 626 N N . LEU A 1 83 ? -11.515 5.547 12.018 1.00 97.81 83 LEU A N 1
ATOM 627 C CA . LEU A 1 83 ? -10.085 5.765 11.821 1.00 97.81 83 LEU A CA 1
ATOM 628 C C . LEU A 1 83 ? -9.802 7.255 11.974 1.00 97.81 83 LEU A C 1
ATOM 630 O O . LEU A 1 83 ? -10.429 8.048 11.281 1.00 97.81 83 LEU A O 1
ATOM 634 N N . ASN A 1 84 ? -8.891 7.637 12.860 1.00 95.19 84 ASN A N 1
ATOM 635 C CA . ASN A 1 84 ? -8.494 9.026 13.084 1.00 95.19 84 ASN A CA 1
ATOM 636 C C . ASN A 1 84 ? -6.989 9.188 12.880 1.00 95.19 84 ASN A C 1
ATOM 638 O O . ASN A 1 84 ? -6.235 8.231 13.072 1.00 95.19 84 ASN A O 1
ATOM 642 N N . ASP A 1 85 ? -6.584 10.408 12.545 1.00 92.75 85 ASP A N 1
ATOM 643 C CA . ASP A 1 85 ? -5.207 10.875 12.699 1.00 92.75 85 ASP A CA 1
ATOM 644 C C . ASP A 1 85 ? -4.953 11.430 14.123 1.00 92.75 85 ASP A C 1
ATOM 646 O O . ASP A 1 85 ? -5.859 11.454 14.970 1.00 92.75 85 ASP A O 1
ATOM 650 N N . ASP A 1 86 ? -3.739 11.929 14.389 1.00 89.44 86 ASP A N 1
ATOM 651 C CA . ASP A 1 86 ? -3.371 12.551 15.677 1.00 89.44 86 ASP A CA 1
ATOM 652 C C . ASP A 1 86 ? -4.153 13.855 15.975 1.00 89.44 86 ASP A C 1
ATOM 654 O O . ASP A 1 86 ? -4.239 14.305 17.121 1.00 89.44 86 ASP A O 1
ATOM 658 N N . PHE A 1 87 ? -4.783 14.461 14.962 1.00 85.56 87 PHE A N 1
ATOM 659 C CA . PHE A 1 87 ? -5.559 15.701 15.074 1.00 85.56 87 PHE A CA 1
ATOM 660 C C . PHE A 1 87 ? -7.072 15.469 15.219 1.00 85.56 87 PHE A C 1
ATOM 662 O O . PHE A 1 87 ? -7.838 16.431 15.347 1.00 85.56 87 PHE A O 1
ATOM 669 N N . GLY A 1 88 ? -7.516 14.209 15.259 1.00 81.56 88 GLY A N 1
ATOM 670 C CA . GLY A 1 88 ? -8.926 13.838 15.386 1.00 81.56 88 GLY A CA 1
ATOM 671 C C . GLY A 1 88 ? -9.717 13.967 14.083 1.00 81.56 88 GLY A C 1
ATOM 672 O O . GLY A 1 88 ? -10.952 14.028 14.107 1.00 81.56 88 GLY A O 1
ATOM 673 N N . ASN A 1 89 ? -9.035 14.016 12.941 1.00 86.75 89 ASN A N 1
ATOM 674 C CA . ASN A 1 89 ? -9.673 13.969 11.643 1.00 86.75 89 ASN A CA 1
ATOM 675 C C . ASN A 1 89 ? -10.094 12.528 11.318 1.00 86.75 89 ASN A C 1
ATOM 677 O O . ASN A 1 89 ? -9.291 11.678 10.939 1.00 86.75 89 ASN A O 1
ATOM 681 N N . GLY A 1 90 ? -11.386 12.254 11.508 1.00 90.44 90 GLY A N 1
ATOM 682 C CA . GLY A 1 90 ? -11.934 10.901 11.458 1.00 90.44 90 GLY A CA 1
ATOM 683 C C . GLY A 1 90 ? -12.600 10.500 10.136 1.00 90.44 90 GLY A C 1
ATOM 684 O O . GLY A 1 90 ? -13.389 11.260 9.559 1.00 90.44 90 GLY A O 1
ATOM 685 N N . LEU A 1 91 ? -12.377 9.252 9.723 1.00 95.62 91 LEU A N 1
ATOM 686 C CA . LEU A 1 91 ? -13.135 8.500 8.723 1.00 95.62 91 LEU A CA 1
ATOM 687 C C . LEU A 1 91 ? -13.933 7.389 9.417 1.00 95.62 91 LEU A C 1
ATOM 689 O O . LEU A 1 91 ? -13.364 6.475 10.005 1.00 95.62 91 LEU A O 1
ATOM 693 N N . GLU A 1 92 ? -15.260 7.447 9.312 1.00 96.56 92 GLU A N 1
ATOM 694 C CA . GLU A 1 92 ? -16.134 6.352 9.743 1.00 96.56 92 GLU A CA 1
ATOM 695 C C . GLU A 1 92 ? -16.098 5.206 8.720 1.00 96.56 92 GLU A C 1
ATOM 697 O O . GLU A 1 92 ? -16.276 5.426 7.514 1.00 96.56 92 GLU A O 1
ATOM 702 N N . ILE A 1 93 ? -15.892 3.977 9.194 1.00 97.75 93 ILE A N 1
ATOM 703 C CA . ILE A 1 93 ? -15.867 2.776 8.357 1.00 97.75 93 ILE A CA 1
ATOM 704 C C . ILE A 1 93 ? -17.290 2.438 7.909 1.00 97.75 93 ILE A C 1
ATOM 706 O O . ILE A 1 93 ? -18.190 2.221 8.725 1.00 97.75 93 ILE A O 1
ATOM 710 N N . THR A 1 94 ? -17.494 2.381 6.594 1.00 97.06 94 THR A N 1
ATOM 711 C CA . THR A 1 94 ? -18.774 2.048 5.957 1.00 97.06 94 THR A CA 1
ATOM 712 C C . THR A 1 94 ? -18.521 1.353 4.620 1.00 97.06 94 THR A C 1
ATOM 714 O O . THR A 1 94 ? -17.399 1.291 4.126 1.00 97.06 94 THR A O 1
ATOM 717 N N . GLU A 1 95 ? -19.581 0.904 3.960 1.00 96.56 95 GLU A N 1
ATOM 718 C CA . GLU A 1 95 ? -19.514 0.248 2.653 1.00 96.56 95 GLU A CA 1
ATOM 719 C C . GLU A 1 95 ? -18.919 1.136 1.539 1.00 96.56 95 GLU A C 1
ATOM 721 O O . GLU A 1 95 ? -18.555 0.631 0.484 1.00 96.56 95 GLU A O 1
ATOM 726 N N . VAL A 1 96 ? -18.800 2.456 1.741 1.00 96.81 96 VAL A N 1
ATOM 727 C CA . VAL A 1 96 ? -18.232 3.374 0.733 1.00 96.81 96 VAL A CA 1
ATOM 728 C C . VAL A 1 96 ? -16.703 3.378 0.713 1.00 96.81 96 VAL A C 1
ATOM 730 O O . VAL A 1 96 ? -16.113 3.886 -0.240 1.00 96.81 96 VAL A O 1
ATOM 733 N N . ASN A 1 97 ? -16.062 2.875 1.770 1.00 97.25 97 ASN A N 1
ATOM 734 C CA . ASN A 1 97 ? -14.608 2.873 1.937 1.00 97.25 97 ASN A CA 1
ATOM 735 C C . ASN A 1 97 ? -13.999 1.465 1.944 1.00 97.25 97 ASN A C 1
ATOM 737 O O . ASN A 1 97 ? -12.794 1.325 2.114 1.00 97.25 97 ASN A O 1
ATOM 741 N N . VAL A 1 98 ? -14.794 0.436 1.661 1.00 97.56 98 VAL A N 1
ATOM 742 C CA . VAL A 1 98 ? -14.341 -0.954 1.514 1.00 97.56 98 VAL A CA 1
ATOM 743 C C . VAL A 1 98 ? -14.788 -1.504 0.161 1.00 97.56 98 VAL A C 1
ATOM 745 O O . VAL A 1 98 ? -15.726 -0.987 -0.442 1.00 97.56 98 VAL A O 1
ATOM 748 N N . LYS A 1 99 ? -14.114 -2.542 -0.345 1.00 95.75 99 LYS A N 1
ATOM 749 C CA . LYS A 1 99 ? -14.464 -3.139 -1.648 1.00 95.75 99 LYS A CA 1
ATOM 750 C C . LYS A 1 99 ? -15.688 -4.053 -1.586 1.00 95.75 99 LYS A C 1
ATOM 752 O O . LYS A 1 99 ? -16.490 -4.030 -2.515 1.00 95.75 99 LYS A O 1
ATOM 757 N N . ASP A 1 100 ? -15.822 -4.823 -0.505 1.00 92.25 100 ASP A N 1
ATOM 758 C CA . ASP A 1 100 ? -16.809 -5.905 -0.413 1.00 92.25 100 ASP A CA 1
ATOM 759 C C . ASP A 1 100 ? -17.732 -5.770 0.807 1.00 92.25 100 ASP A C 1
ATOM 761 O O . ASP A 1 100 ? -18.931 -5.539 0.664 1.00 92.25 100 ASP A O 1
ATOM 765 N N . SER A 1 101 ? -17.185 -5.926 2.015 1.00 96.25 101 SER A N 1
ATOM 766 C CA . SER A 1 101 ? -17.935 -5.973 3.274 1.00 96.25 101 SER A CA 1
ATOM 767 C C . SER A 1 101 ? -17.151 -5.286 4.390 1.00 96.25 101 SER A C 1
ATOM 769 O O . SER A 1 101 ? -15.927 -5.229 4.342 1.00 96.25 101 SER A O 1
ATOM 771 N N . THR A 1 102 ? -17.854 -4.791 5.409 1.00 97.88 102 THR A N 1
ATOM 772 C CA . THR A 1 102 ? -17.262 -4.297 6.666 1.00 97.88 102 THR A CA 1
ATOM 773 C C . THR A 1 102 ? -17.045 -5.412 7.692 1.00 97.88 102 THR A C 1
ATOM 775 O O . THR A 1 102 ? -16.612 -5.149 8.809 1.00 97.88 102 THR A O 1
ATOM 778 N N . ILE A 1 103 ? -17.361 -6.658 7.341 1.00 97.19 103 ILE A N 1
ATOM 779 C CA . ILE A 1 103 ? -17.149 -7.824 8.198 1.00 97.19 103 ILE A CA 1
ATOM 780 C C . ILE A 1 103 ? -15.759 -8.393 7.935 1.00 97.19 103 ILE A C 1
ATOM 782 O O . ILE A 1 103 ? -15.443 -8.738 6.798 1.00 97.19 103 ILE A O 1
ATOM 786 N N . ILE A 1 104 ? -14.973 -8.540 8.999 1.00 97.94 104 ILE A N 1
ATOM 787 C CA . ILE A 1 104 ? -13.672 -9.206 8.981 1.00 97.94 104 ILE A CA 1
ATOM 788 C C . ILE A 1 104 ? -13.838 -10.585 9.609 1.00 97.94 104 ILE A C 1
ATOM 790 O O . ILE A 1 104 ? -14.150 -10.699 10.798 1.00 97.94 104 ILE A O 1
ATOM 794 N N . ASP A 1 105 ? -13.652 -11.636 8.818 1.00 97.75 105 ASP A N 1
ATOM 795 C CA . ASP A 1 105 ? -13.649 -13.014 9.309 1.00 97.75 105 ASP A CA 1
ATOM 796 C C . ASP A 1 105 ? -12.438 -13.291 10.223 1.00 97.75 105 ASP A C 1
ATOM 798 O O . ASP A 1 105 ? -11.501 -12.491 10.267 1.00 97.75 105 ASP A O 1
ATOM 802 N N . PRO A 1 106 ? -12.447 -14.389 11.003 1.00 97.31 106 PRO A N 1
ATOM 803 C CA . PRO A 1 106 ? -11.275 -14.806 11.767 1.00 97.31 106 PRO A CA 1
ATOM 804 C C . PRO A 1 106 ? -10.038 -14.925 10.876 1.00 97.31 106 PRO A C 1
ATOM 806 O O . PRO A 1 106 ? -10.133 -15.456 9.768 1.00 97.31 106 PRO A O 1
ATOM 809 N N . ASP A 1 107 ? -8.891 -14.475 11.379 1.00 97.25 107 ASP A N 1
ATOM 810 C CA . ASP A 1 107 ? -7.599 -14.553 10.691 1.00 97.25 107 ASP A CA 1
ATOM 811 C C . ASP A 1 107 ? -7.619 -13.921 9.285 1.00 97.25 107 ASP A C 1
ATOM 813 O O . ASP A 1 107 ? -7.033 -14.429 8.333 1.00 97.25 107 ASP A O 1
ATOM 817 N N . SER A 1 108 ? -8.376 -12.832 9.133 1.00 98.12 108 SER A N 1
ATOM 818 C CA . SER A 1 108 ? -8.577 -12.147 7.853 1.00 98.12 108 SER A CA 1
ATOM 819 C C . SER A 1 108 ? -8.272 -10.654 7.948 1.00 98.12 108 S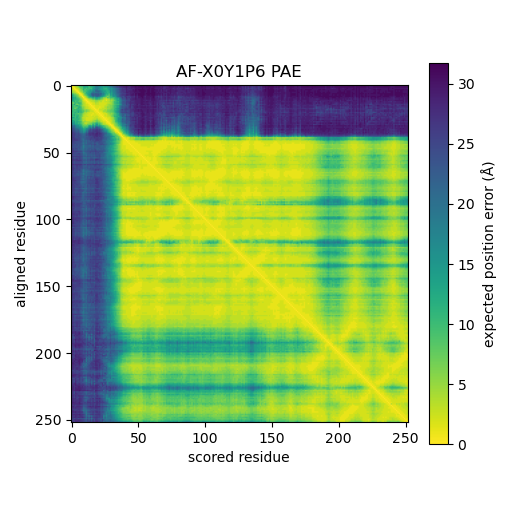ER A C 1
ATOM 821 O O . SER A 1 108 ? -8.247 -10.066 9.034 1.00 98.12 108 SER A O 1
ATOM 823 N N . LEU A 1 109 ? -8.045 -10.055 6.779 1.00 98.50 109 LEU A N 1
ATOM 824 C CA . LEU A 1 109 ? -7.697 -8.650 6.593 1.00 98.50 109 LEU A CA 1
ATOM 825 C C . LEU A 1 109 ? -8.864 -7.876 5.974 1.00 98.50 109 LEU A C 1
ATOM 827 O O . LEU A 1 109 ? -9.685 -8.441 5.248 1.00 98.50 109 LEU A O 1
ATOM 831 N N . LEU A 1 110 ? -8.920 -6.575 6.244 1.00 98.62 110 LEU A N 1
ATOM 832 C CA . LEU A 1 110 ? -9.820 -5.645 5.570 1.00 98.62 110 LEU A CA 1
ATOM 833 C C . LEU A 1 110 ? -9.117 -4.316 5.327 1.00 98.62 110 LEU A C 1
ATOM 835 O O . LEU A 1 110 ? -8.705 -3.654 6.276 1.00 98.62 110 LEU A O 1
ATOM 839 N N . VAL A 1 111 ? -9.071 -3.889 4.066 1.00 98.69 111 VAL A N 1
ATOM 840 C CA . VAL A 1 111 ? -8.548 -2.574 3.674 1.00 98.69 111 VAL A CA 1
ATOM 841 C C . VAL A 1 111 ? -9.665 -1.532 3.646 1.00 98.69 111 VAL A C 1
ATOM 843 O O . VAL A 1 111 ? -10.661 -1.686 2.933 1.00 98.69 111 VAL A O 1
ATOM 846 N N . ILE A 1 112 ? -9.452 -0.439 4.374 1.00 98.56 112 ILE A N 1
ATOM 847 C CA . ILE A 1 112 ? -10.301 0.746 4.426 1.00 98.56 112 ILE A CA 1
ATOM 848 C C . ILE A 1 112 ? -9.605 1.878 3.681 1.00 98.56 112 ILE A C 1
ATOM 850 O O . ILE A 1 112 ? -8.557 2.371 4.093 1.00 98.56 112 ILE A O 1
ATOM 854 N N . TYR A 1 113 ? -10.212 2.312 2.585 1.00 98.12 113 TYR A N 1
ATOM 855 C CA . TYR A 1 113 ? -9.701 3.364 1.718 1.00 98.12 113 TYR A CA 1
ATOM 856 C C . TYR A 1 113 ? -10.260 4.728 2.105 1.00 98.12 113 TYR A C 1
ATOM 858 O O . TYR A 1 113 ? -11.464 4.880 2.314 1.00 98.12 113 TYR A O 1
ATOM 866 N N . ARG A 1 114 ? -9.421 5.763 2.052 1.00 96.00 114 ARG A N 1
ATOM 867 C CA . ARG A 1 114 ? -9.877 7.153 2.157 1.00 96.00 114 ARG A CA 1
ATOM 868 C C . ARG A 1 114 ? -10.923 7.491 1.093 1.00 96.00 114 ARG A C 1
ATOM 870 O O . ARG A 1 114 ? -11.918 8.141 1.398 1.00 96.00 114 ARG A O 1
ATOM 877 N N . ASN A 1 115 ? -10.725 7.015 -0.140 1.00 96.06 115 ASN A N 1
ATOM 878 C CA . ASN A 1 115 ? -11.687 7.072 -1.251 1.00 96.06 115 ASN A CA 1
ATOM 879 C C . ASN A 1 115 ? -12.353 8.457 -1.440 1.00 96.06 115 ASN A C 1
ATOM 881 O O . ASN A 1 115 ? -13.580 8.577 -1.453 1.00 96.06 115 ASN A O 1
ATOM 885 N N . GLY A 1 116 ? -11.550 9.519 -1.542 1.00 92.19 116 GLY A N 1
ATOM 886 C CA . GLY A 1 116 ? -12.044 10.893 -1.709 1.00 92.19 116 GLY A CA 1
ATOM 887 C C . GLY A 1 116 ? -12.609 11.547 -0.445 1.00 92.19 116 GLY A C 1
ATOM 888 O O . GLY A 1 116 ? -13.123 12.665 -0.508 1.00 92.19 116 GLY A O 1
ATOM 889 N N . ASN A 1 117 ? -12.552 10.884 0.713 1.00 89.12 117 ASN A N 1
ATOM 890 C CA . ASN A 1 117 ? -12.919 11.502 1.978 1.00 89.12 117 ASN A CA 1
ATOM 891 C C . ASN A 1 117 ? -11.878 12.562 2.366 1.00 89.12 117 ASN A C 1
ATOM 893 O O . ASN A 1 117 ? -10.713 12.252 2.567 1.00 89.12 117 ASN A O 1
ATOM 897 N N . GLY A 1 118 ? -12.302 13.816 2.502 1.00 78.94 118 GLY A N 1
ATOM 898 C CA . GLY A 1 118 ? -11.412 14.924 2.861 1.00 78.94 118 GLY A CA 1
ATOM 899 C C . GLY A 1 118 ? -11.199 15.130 4.363 1.00 78.94 118 GLY A C 1
ATOM 900 O O . GLY A 1 118 ? -10.831 16.234 4.736 1.00 78.94 118 GLY A O 1
ATOM 901 N N . LYS A 1 119 ? -11.539 14.160 5.224 1.00 86.19 119 LYS A N 1
ATOM 902 C CA . LYS A 1 119 ? -11.316 14.265 6.673 1.00 86.19 119 LYS A CA 1
ATOM 903 C C . LYS A 1 119 ? -10.057 13.529 7.084 1.00 86.19 119 LYS A C 1
ATOM 905 O O . LYS A 1 119 ? -9.134 14.195 7.503 1.00 86.19 119 LYS A O 1
ATOM 910 N N . LEU A 1 120 ? -10.014 12.200 6.968 1.00 90.62 120 LEU A N 1
ATOM 911 C CA . LEU A 1 120 ? -8.801 11.457 7.323 1.00 90.62 120 LEU A CA 1
ATOM 912 C C . LEU A 1 120 ? -7.632 11.951 6.459 1.00 90.62 120 LEU A C 1
ATOM 914 O O . LEU A 1 120 ? -7.745 11.957 5.233 1.00 90.62 120 LEU A O 1
ATOM 918 N N . GLU A 1 121 ? -6.557 12.377 7.113 1.00 90.56 121 GLU A N 1
ATOM 919 C CA . GLU A 1 121 ? -5.340 12.896 6.492 1.00 90.56 121 GLU A CA 1
ATOM 920 C C . GLU A 1 121 ? -4.151 12.210 7.162 1.00 90.56 121 GLU A C 1
ATOM 922 O O . GLU A 1 121 ? -3.802 12.531 8.295 1.00 90.56 121 GLU A O 1
ATOM 927 N N . LEU A 1 122 ? -3.555 11.226 6.484 1.00 94.88 122 LEU A N 1
ATOM 928 C CA . LEU A 1 122 ? -2.361 10.563 6.991 1.00 94.88 122 LEU A CA 1
ATOM 929 C C . LEU A 1 122 ? -1.140 11.378 6.550 1.00 94.88 122 LEU A C 1
ATOM 931 O O . LEU A 1 122 ? -0.791 11.441 5.377 1.00 94.88 122 LEU A O 1
ATOM 935 N N . ASN A 1 123 ? -0.483 12.059 7.485 1.00 94.44 123 ASN A N 1
ATOM 936 C CA . ASN A 1 123 ? 0.593 12.974 7.141 1.00 94.44 123 ASN A CA 1
ATOM 937 C C . ASN A 1 123 ? 1.804 12.264 6.516 1.00 94.44 123 ASN A C 1
ATOM 939 O O . ASN A 1 123 ? 2.471 11.427 7.118 1.00 94.44 123 ASN A O 1
ATOM 943 N N . ASN A 1 124 ? 2.180 12.720 5.321 1.00 95.44 124 ASN A N 1
ATOM 944 C CA . ASN A 1 124 ? 3.360 12.233 4.602 1.00 95.44 124 ASN A CA 1
ATOM 945 C C . ASN A 1 124 ? 4.693 12.594 5.279 1.00 95.44 124 ASN A C 1
ATOM 947 O O . ASN A 1 124 ? 5.726 11.983 4.990 1.00 95.44 124 ASN A O 1
ATOM 951 N N . ASN A 1 125 ? 4.702 13.620 6.133 1.00 94.94 125 ASN A N 1
ATOM 952 C CA . ASN A 1 125 ? 5.901 14.154 6.769 1.00 94.94 125 ASN A CA 1
ATOM 953 C C . ASN A 1 125 ? 5.653 14.509 8.233 1.00 94.94 125 ASN A C 1
ATOM 955 O O . ASN A 1 125 ? 4.589 15.011 8.587 1.00 94.94 125 ASN A O 1
ATOM 959 N N . GLY A 1 126 ? 6.695 14.378 9.050 1.00 93.94 126 GLY A N 1
ATOM 960 C CA . GLY A 1 126 ? 6.607 14.630 10.484 1.00 93.94 126 GLY A CA 1
ATOM 961 C C . GLY A 1 126 ? 6.020 13.447 11.247 1.00 93.94 126 GLY A C 1
ATOM 962 O O . GLY A 1 126 ? 5.882 12.359 10.706 1.00 93.94 126 GLY A O 1
ATOM 963 N N . LEU A 1 127 ? 5.762 13.651 12.538 1.00 94.56 127 LEU A N 1
ATOM 964 C CA . LEU A 1 127 ? 5.149 12.638 13.396 1.00 94.56 127 LEU A CA 1
ATOM 965 C C . LEU A 1 127 ? 3.633 12.675 13.238 1.00 94.56 127 LEU A C 1
ATOM 967 O O . LEU A 1 127 ? 3.059 13.762 13.234 1.00 94.56 127 LEU A O 1
ATOM 971 N N . ASP A 1 128 ? 3.022 11.499 13.181 1.00 95.56 128 ASP A N 1
ATOM 972 C CA . ASP A 1 128 ? 1.573 11.329 13.126 1.00 95.56 128 ASP A CA 1
ATOM 973 C C . ASP A 1 128 ? 1.170 9.961 13.711 1.00 95.56 128 ASP A C 1
ATOM 975 O O . ASP A 1 128 ? 2.025 9.154 14.108 1.00 95.56 128 ASP A O 1
ATOM 979 N N . GLN A 1 129 ? -0.129 9.697 13.819 1.00 96.50 129 GLN A N 1
ATOM 980 C CA . GLN A 1 129 ? -0.676 8.471 14.380 1.00 96.50 129 GLN A CA 1
ATOM 981 C C . GLN A 1 129 ? -1.921 8.016 13.620 1.00 96.50 129 GLN A C 1
ATOM 983 O O . GLN A 1 129 ? -2.781 8.821 13.306 1.00 96.50 129 GLN A O 1
ATOM 988 N N . VAL A 1 130 ? -2.049 6.710 13.386 1.00 97.75 130 VAL A N 1
ATOM 989 C CA . VAL A 1 130 ? -3.314 6.082 12.981 1.00 97.75 130 VAL A CA 1
ATOM 990 C C . VAL A 1 130 ? -4.006 5.559 14.233 1.00 97.75 130 VAL A C 1
ATOM 992 O O . VAL A 1 130 ? -3.403 4.801 14.991 1.00 97.75 130 VAL A O 1
ATOM 995 N N . ILE A 1 131 ? -5.258 5.949 14.459 1.00 97.69 131 ILE A N 1
ATOM 996 C CA . ILE A 1 131 ? -6.036 5.580 15.648 1.00 97.69 131 ILE A CA 1
ATOM 997 C C . ILE A 1 131 ? -7.339 4.914 15.217 1.00 97.69 131 ILE A C 1
ATOM 999 O O . ILE A 1 131 ? -8.181 5.548 14.583 1.00 97.69 131 ILE A O 1
ATOM 1003 N N . LEU A 1 132 ? -7.551 3.665 15.625 1.00 97.75 132 LEU A N 1
ATOM 1004 C CA . LEU A 1 132 ? -8.832 2.978 15.494 1.00 97.75 132 LEU A CA 1
ATOM 1005 C C . LEU A 1 132 ? -9.635 3.148 16.785 1.00 97.75 132 LEU A C 1
ATOM 1007 O O . LEU A 1 132 ? -9.158 2.813 17.8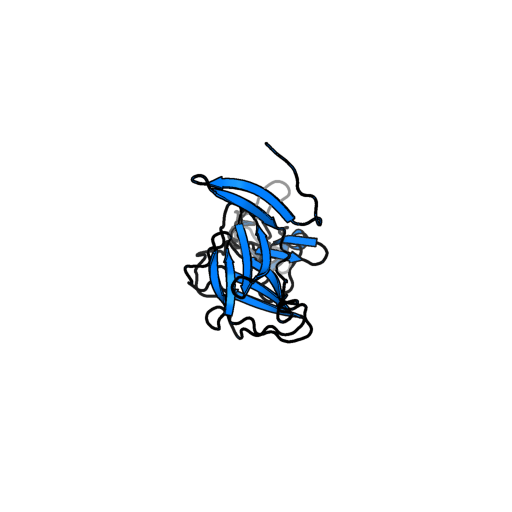70 1.00 97.75 132 LEU A O 1
ATOM 1011 N N . SER A 1 133 ? -10.870 3.636 16.690 1.00 94.94 133 SER A N 1
ATOM 1012 C CA . SER A 1 133 ? -11.714 3.876 17.862 1.00 94.94 133 SER A CA 1
ATOM 1013 C C . SER A 1 133 ? -13.189 3.537 17.645 1.00 94.94 133 SER A C 1
ATOM 1015 O O . SER A 1 133 ? -13.698 3.481 16.525 1.00 94.94 133 SER A O 1
ATOM 1017 N N . TYR A 1 134 ? -13.892 3.323 18.758 1.00 91.06 134 TYR A N 1
ATOM 1018 C CA . TYR A 1 134 ? -15.349 3.277 18.829 1.00 91.06 134 TYR A CA 1
ATOM 1019 C C . TYR A 1 134 ? -15.838 4.356 19.797 1.00 91.06 134 TYR A C 1
ATOM 1021 O O . TYR A 1 134 ? -15.685 4.242 21.018 1.00 91.06 134 TYR A O 1
ATOM 1029 N N . GLY A 1 135 ? -16.413 5.434 19.261 1.00 85.25 135 GLY A N 1
ATOM 1030 C CA . GLY A 1 135 ? -16.738 6.613 20.061 1.00 85.25 135 GLY A CA 1
ATOM 1031 C C . GLY A 1 135 ? -15.476 7.216 20.689 1.00 85.25 135 GLY A C 1
ATOM 1032 O O . GLY A 1 135 ? -14.554 7.591 19.978 1.00 85.25 135 GLY A O 1
ATOM 1033 N N . ALA A 1 136 ? -15.432 7.307 22.020 1.00 84.44 136 ALA A N 1
ATOM 1034 C CA . ALA A 1 136 ? -14.267 7.816 22.756 1.00 84.44 136 ALA A CA 1
ATOM 1035 C C . ALA A 1 136 ? -13.250 6.722 23.139 1.00 84.44 136 ALA A C 1
ATOM 1037 O O . ALA A 1 136 ? -12.207 7.026 23.714 1.00 84.44 136 ALA A O 1
ATOM 1038 N N . THR A 1 137 ? -13.555 5.450 22.873 1.00 88.38 137 THR A N 1
ATOM 1039 C CA . THR A 1 137 ? -12.695 4.326 23.250 1.00 88.38 137 THR A CA 1
ATOM 1040 C C . THR A 1 137 ? -11.731 4.007 22.118 1.00 88.38 137 THR A C 1
ATOM 1042 O O . THR A 1 137 ? -12.162 3.615 21.035 1.00 88.38 137 THR A O 1
ATOM 1045 N N . VAL A 1 138 ? -10.432 4.138 22.381 1.00 92.69 138 VAL A N 1
ATOM 1046 C CA . VAL A 1 138 ? -9.377 3.662 21.478 1.00 92.69 138 VAL A CA 1
ATOM 1047 C C . VAL A 1 138 ? -9.334 2.135 21.524 1.00 92.69 138 VAL A C 1
ATOM 1049 O O . VAL A 1 138 ? -9.308 1.547 22.605 1.00 92.69 138 VAL A O 1
ATOM 1052 N N . ILE A 1 139 ? -9.362 1.517 20.346 1.00 95.00 139 ILE A N 1
ATOM 1053 C CA . ILE A 1 139 ? -9.210 0.073 20.142 1.00 95.00 139 ILE A CA 1
ATOM 1054 C C . ILE A 1 139 ? -7.735 -0.242 19.902 1.00 95.00 139 ILE A C 1
ATOM 1056 O O . ILE A 1 139 ? -7.183 -1.101 20.581 1.00 95.00 139 ILE A O 1
ATOM 1060 N N . ASP A 1 140 ? -7.104 0.486 18.978 1.00 97.38 140 ASP A N 1
ATOM 1061 C CA . ASP A 1 140 ? -5.689 0.338 18.639 1.00 97.38 140 ASP A CA 1
ATOM 1062 C C . ASP A 1 140 ? -5.119 1.659 18.104 1.00 97.38 140 ASP A C 1
ATOM 1064 O O . ASP A 1 140 ? -5.868 2.507 17.605 1.00 97.38 140 ASP A O 1
ATOM 1068 N N . SER A 1 141 ? -3.805 1.845 18.205 1.00 97.25 141 SER A N 1
ATOM 1069 C CA . SER A 1 141 ? -3.128 2.980 17.583 1.00 97.25 141 SER A CA 1
ATOM 1070 C C . SER A 1 141 ? -1.670 2.704 17.226 1.00 97.25 141 SER A C 1
ATOM 1072 O O . SER A 1 141 ? -0.945 1.991 17.921 1.00 97.25 141 SER A O 1
ATOM 1074 N N . VAL A 1 142 ? -1.222 3.320 16.131 1.00 98.06 142 VAL A N 1
ATOM 1075 C CA . VAL A 1 142 ? 0.135 3.165 15.600 1.00 98.06 142 VAL A CA 1
ATOM 1076 C C . VAL A 1 142 ? 0.704 4.531 15.253 1.00 98.06 142 VAL A C 1
ATOM 1078 O O . VAL A 1 142 ? 0.192 5.224 14.378 1.00 98.06 142 VAL A O 1
ATOM 1081 N N . SER A 1 143 ? 1.775 4.926 15.941 1.00 97.19 143 SER A N 1
ATOM 1082 C CA . SER A 1 143 ? 2.522 6.143 15.609 1.00 97.19 143 SER A CA 1
ATOM 1083 C C . SER A 1 143 ? 3.536 5.883 14.506 1.00 97.19 143 SER A C 1
ATOM 1085 O O . SER A 1 143 ? 4.189 4.838 14.479 1.00 97.19 143 SER A O 1
ATOM 1087 N N . TYR A 1 144 ? 3.712 6.871 13.638 1.00 96.38 144 TYR A N 1
ATOM 1088 C CA . TYR A 1 144 ? 4.633 6.810 12.516 1.00 96.38 144 TYR A CA 1
ATOM 1089 C C . TYR A 1 144 ? 5.273 8.176 12.242 1.00 96.38 144 TYR A C 1
ATOM 1091 O O . TYR A 1 144 ? 5.047 9.146 12.970 1.00 96.38 144 TYR A O 1
ATOM 1099 N N . SER A 1 145 ? 6.173 8.218 11.261 1.00 95.06 145 SER A N 1
ATOM 1100 C CA . SER A 1 145 ? 6.940 9.412 10.908 1.00 95.06 145 SER A CA 1
ATOM 1101 C C . SER A 1 145 ? 6.832 9.702 9.404 1.00 95.06 145 SER A C 1
ATOM 1103 O O . SER A 1 145 ? 5.815 9.416 8.788 1.00 95.06 145 SER A O 1
ATOM 1105 N N . ASP A 1 146 ? 7.896 10.216 8.780 1.00 95.00 146 ASP A N 1
ATOM 1106 C CA . ASP A 1 146 ? 7.927 10.462 7.336 1.00 95.00 146 ASP A CA 1
ATOM 1107 C C . ASP A 1 146 ? 7.581 9.208 6.516 1.00 95.00 146 ASP A C 1
ATOM 1109 O O . ASP A 1 146 ? 8.247 8.181 6.646 1.00 95.00 146 ASP A O 1
ATOM 1113 N N . ALA A 1 147 ? 6.614 9.324 5.604 1.00 94.62 147 ALA A N 1
ATOM 1114 C CA . ALA A 1 147 ? 6.179 8.267 4.699 1.00 94.62 147 ALA A CA 1
ATOM 1115 C C . ALA A 1 147 ? 6.715 8.499 3.277 1.00 94.62 147 ALA A C 1
ATOM 1117 O O . ALA A 1 147 ? 6.445 9.515 2.631 1.00 94.62 147 ALA A O 1
ATOM 1118 N N . ALA A 1 148 ? 7.489 7.541 2.761 1.00 92.88 148 ALA A N 1
ATOM 1119 C CA . ALA A 1 148 ? 7.963 7.583 1.380 1.00 92.88 148 ALA A CA 1
ATOM 1120 C C . ALA A 1 148 ? 6.833 7.226 0.402 1.00 92.88 148 ALA A C 1
ATOM 1122 O O . ALA A 1 148 ? 6.125 6.246 0.623 1.00 92.88 148 ALA A O 1
ATOM 1123 N N . GLU A 1 149 ? 6.725 7.973 -0.702 1.00 93.88 149 GLU A N 1
ATOM 1124 C CA . GLU A 1 149 ? 5.721 7.724 -1.745 1.00 93.88 149 GLU A CA 1
ATOM 1125 C C . GLU A 1 149 ? 5.760 6.262 -2.223 1.00 93.88 149 GLU A C 1
ATOM 1127 O O . GLU A 1 149 ? 6.815 5.734 -2.600 1.00 93.88 149 GLU A O 1
ATOM 1132 N N . GLY A 1 150 ? 4.591 5.624 -2.208 1.00 93.44 150 GLY A N 1
ATOM 1133 C CA . GLY A 1 150 ? 4.363 4.244 -2.612 1.00 93.44 150 GLY A CA 1
ATOM 1134 C C . GLY A 1 150 ? 4.810 3.182 -1.604 1.00 93.44 150 GLY A C 1
ATOM 1135 O O . GLY A 1 150 ? 4.741 2.002 -1.943 1.00 93.44 150 GLY A O 1
ATOM 1136 N N . ASN A 1 151 ? 5.263 3.559 -0.405 1.00 95.12 151 ASN A N 1
ATOM 1137 C CA . ASN A 1 151 ? 5.650 2.623 0.652 1.00 95.12 151 ASN A CA 1
ATOM 1138 C C . ASN A 1 151 ? 4.609 2.625 1.778 1.00 95.12 151 ASN A C 1
ATOM 1140 O O . ASN A 1 151 ? 4.191 3.690 2.230 1.00 95.12 151 ASN A O 1
ATOM 1144 N N . SER A 1 152 ? 4.259 1.446 2.283 1.00 97.56 152 SER A N 1
ATOM 1145 C CA . SER A 1 152 ? 3.392 1.292 3.453 1.00 97.56 152 SER A CA 1
ATOM 1146 C C . SER A 1 152 ? 4.204 1.180 4.743 1.00 97.56 152 SER A C 1
ATOM 1148 O O . SER A 1 152 ? 5.404 0.882 4.725 1.00 97.56 152 SER A O 1
ATOM 1150 N N . TYR A 1 153 ? 3.529 1.398 5.867 1.00 98.31 153 TYR A N 1
ATOM 1151 C CA . TYR A 1 153 ? 3.926 0.873 7.166 1.00 98.31 153 TYR A CA 1
ATOM 1152 C C . TYR A 1 153 ? 3.186 -0.435 7.402 1.00 98.31 153 TYR A C 1
ATOM 1154 O O . TYR A 1 153 ? 1.961 -0.438 7.361 1.00 98.31 153 TYR A O 1
ATOM 1162 N N . ALA A 1 154 ? 3.909 -1.514 7.684 1.00 98.44 154 ALA A N 1
ATOM 1163 C CA . ALA A 1 154 ? 3.333 -2.841 7.873 1.00 98.44 154 ALA A CA 1
ATOM 1164 C C . ALA A 1 154 ? 3.876 -3.505 9.140 1.00 98.44 154 ALA A C 1
ATOM 1166 O O . ALA A 1 154 ? 5.075 -3.401 9.434 1.00 98.44 154 ALA A O 1
ATOM 1167 N N . TYR A 1 155 ? 3.014 -4.202 9.879 1.00 98.38 155 TYR A N 1
ATOM 1168 C CA . TYR A 1 155 ? 3.424 -5.046 10.994 1.00 98.38 155 TYR A CA 1
ATOM 1169 C C . TYR A 1 155 ? 3.799 -6.442 10.494 1.00 98.38 155 TYR A C 1
ATOM 1171 O O . TYR A 1 155 ? 2.971 -7.157 9.938 1.00 98.38 155 TYR A O 1
ATOM 1179 N N . VAL A 1 156 ? 5.047 -6.856 10.714 1.00 97.81 156 VAL A N 1
ATOM 1180 C CA . VAL A 1 156 ? 5.510 -8.211 10.382 1.00 97.81 156 VAL A CA 1
ATOM 1181 C C . VAL A 1 156 ? 5.764 -8.977 11.676 1.00 97.81 156 VAL A C 1
ATOM 1183 O O . VAL A 1 156 ? 6.565 -8.542 12.511 1.00 97.81 156 VAL A O 1
ATOM 1186 N N . GLU A 1 157 ? 5.104 -10.124 11.861 1.00 93.88 157 GLU A N 1
ATOM 1187 C CA . GLU A 1 157 ? 5.260 -10.932 13.075 1.00 93.88 157 GLU A CA 1
ATOM 1188 C C . GLU A 1 157 ? 6.733 -11.313 13.307 1.00 93.88 157 GLU A C 1
ATOM 1190 O O . GLU A 1 157 ? 7.476 -11.671 12.393 1.00 93.88 157 GLU A O 1
ATOM 1195 N N . GLY A 1 158 ? 7.194 -11.181 14.553 1.00 95.31 158 GLY A N 1
ATOM 1196 C CA . GLY A 1 158 ? 8.585 -11.449 14.930 1.00 95.31 158 GLY A CA 1
ATOM 1197 C C . GLY A 1 158 ? 9.595 -10.377 14.498 1.00 95.31 158 GLY A C 1
ATOM 1198 O O . GLY A 1 158 ? 10.756 -10.454 14.902 1.00 95.31 158 GLY A O 1
ATOM 1199 N N . VAL A 1 159 ? 9.172 -9.363 13.737 1.00 97.12 159 VAL A N 1
ATOM 1200 C CA . VAL A 1 159 ? 10.032 -8.268 13.266 1.00 97.12 159 VAL A CA 1
ATOM 1201 C C . VAL A 1 159 ? 9.548 -6.902 13.769 1.00 97.12 159 VAL A C 1
ATOM 1203 O O . VAL A 1 159 ? 10.365 -6.083 14.191 1.00 97.12 159 VAL A O 1
ATOM 1206 N N . GLY A 1 160 ? 8.235 -6.675 13.791 1.00 97.44 160 GLY A N 1
ATOM 1207 C CA . GLY A 1 160 ? 7.595 -5.421 14.188 1.00 97.44 160 GLY A CA 1
ATOM 1208 C C . GLY A 1 160 ? 7.226 -4.526 13.002 1.00 97.44 160 GLY A C 1
ATOM 1209 O O . GLY A 1 160 ? 7.245 -4.958 11.852 1.00 97.44 160 GLY A O 1
ATOM 1210 N N . TRP A 1 161 ? 6.874 -3.274 13.301 1.00 97.81 161 TRP A N 1
ATOM 1211 C CA . TRP A 1 161 ? 6.498 -2.265 12.308 1.00 97.81 161 TRP A CA 1
ATOM 1212 C C . TRP A 1 161 ? 7.677 -1.854 11.427 1.00 97.81 161 TRP A C 1
ATOM 1214 O O . TRP A 1 161 ? 8.759 -1.535 11.929 1.00 97.81 161 TRP A O 1
ATOM 1224 N N . GLN A 1 162 ? 7.463 -1.829 10.113 1.00 96.69 162 GLN A N 1
ATOM 1225 C CA . GLN A 1 162 ? 8.484 -1.457 9.135 1.00 96.69 162 GLN A CA 1
ATOM 1226 C C . GLN A 1 162 ? 7.895 -0.655 7.980 1.00 96.69 162 GLN A C 1
ATOM 1228 O O . GLN A 1 162 ? 6.742 -0.854 7.613 1.00 96.69 162 GLN A O 1
ATOM 1233 N N . HIS A 1 163 ? 8.730 0.162 7.337 1.00 94.94 163 HIS A N 1
ATOM 1234 C CA . HIS A 1 163 ? 8.447 0.618 5.979 1.00 94.94 163 HIS A CA 1
ATOM 1235 C C . HIS A 1 163 ? 8.723 -0.505 4.991 1.00 94.94 163 HIS A C 1
ATOM 1237 O O . HIS A 1 163 ? 9.842 -1.019 4.956 1.00 94.94 163 HIS A O 1
ATOM 1243 N N . THR A 1 164 ? 7.751 -0.852 4.158 1.00 96.81 164 THR A N 1
ATOM 1244 C CA . THR A 1 164 ? 7.914 -1.932 3.183 1.00 96.81 164 THR A CA 1
ATOM 1245 C C . THR A 1 164 ? 7.056 -1.699 1.938 1.00 96.81 164 THR A C 1
ATOM 1247 O O . THR A 1 164 ? 6.520 -0.605 1.730 1.00 96.81 164 THR A O 1
ATOM 1250 N N . LYS A 1 165 ? 7.020 -2.688 1.039 1.00 95.75 165 LYS A N 1
ATOM 1251 C CA . LYS A 1 165 ? 6.113 -2.643 -0.110 1.00 95.75 165 LYS A CA 1
ATOM 1252 C C . LYS A 1 165 ? 4.666 -2.800 0.388 1.00 95.75 165 LYS A C 1
ATOM 1254 O O . LYS A 1 165 ? 4.452 -3.657 1.238 1.00 95.75 165 LYS A O 1
ATOM 1259 N N . PRO A 1 166 ? 3.694 -2.074 -0.183 1.00 97.38 166 PRO A N 1
ATOM 1260 C CA . PRO A 1 166 ? 2.289 -2.267 0.154 1.00 97.38 166 PRO A CA 1
ATOM 1261 C C . PRO A 1 166 ? 1.795 -3.688 -0.162 1.00 97.38 166 PRO A C 1
ATOM 1263 O O . PRO A 1 166 ? 2.027 -4.172 -1.277 1.00 97.38 166 PRO A O 1
ATOM 1266 N N . THR A 1 167 ? 1.086 -4.321 0.775 1.00 97.69 167 THR A N 1
ATOM 1267 C CA . THR A 1 167 ? 0.511 -5.678 0.659 1.00 97.69 167 THR A CA 1
ATOM 1268 C C . THR A 1 167 ? -0.993 -5.730 0.985 1.00 97.69 167 THR A C 1
ATOM 1270 O O . THR A 1 167 ? -1.430 -6.591 1.739 1.00 97.69 167 THR A O 1
ATOM 1273 N N . PRO A 1 168 ? -1.839 -4.871 0.377 1.00 97.75 168 PRO A N 1
ATOM 1274 C CA . PRO A 1 168 ? -3.258 -4.804 0.722 1.00 97.75 168 PRO A CA 1
ATOM 1275 C C . PRO A 1 168 ? -3.994 -6.131 0.462 1.00 97.75 168 PRO A C 1
ATOM 1277 O O . PRO A 1 168 ? -4.080 -6.590 -0.681 1.00 97.75 168 PRO A O 1
ATOM 1280 N N . ASN A 1 169 ? -4.623 -6.663 1.507 1.00 97.25 169 ASN A N 1
ATOM 1281 C CA . ASN A 1 169 ? -5.260 -7.976 1.638 1.00 97.25 169 ASN A CA 1
ATOM 1282 C C . ASN A 1 169 ? -4.314 -9.172 1.428 1.00 97.25 169 ASN A C 1
ATOM 1284 O O . ASN A 1 169 ? -4.771 -10.266 1.089 1.00 97.25 169 ASN A O 1
ATOM 1288 N N . GLU A 1 170 ? -3.009 -8.983 1.602 1.00 97.62 170 GLU A N 1
ATOM 1289 C CA . GLU A 1 170 ? -1.995 -10.031 1.512 1.00 97.62 170 GLU A CA 1
ATOM 1290 C C . GLU A 1 170 ? -1.133 -10.061 2.783 1.00 97.62 170 GLU A C 1
ATOM 1292 O O . GLU A 1 170 ? -1.200 -9.185 3.638 1.00 97.62 170 GLU A O 1
ATOM 1297 N N . GLU A 1 171 ? -0.318 -11.104 2.931 1.00 97.69 171 GLU A N 1
ATOM 1298 C CA . GLU A 1 171 ? 0.622 -11.193 4.047 1.00 97.69 171 GLU A CA 1
ATOM 1299 C C . GLU A 1 171 ? 1.722 -10.127 3.922 1.00 97.69 171 GLU A C 1
ATOM 1301 O O . GLU A 1 171 ? 2.372 -9.992 2.877 1.00 97.69 171 GLU A O 1
ATOM 1306 N N . ASN A 1 172 ? 1.963 -9.407 5.021 1.00 98.25 172 ASN A N 1
ATOM 1307 C CA . ASN A 1 172 ? 3.011 -8.399 5.105 1.00 98.25 172 ASN A CA 1
ATOM 1308 C C . ASN A 1 172 ? 4.395 -9.019 4.894 1.00 98.25 172 ASN A C 1
ATOM 1310 O O . ASN A 1 172 ? 4.735 -10.065 5.448 1.00 98.25 172 ASN A O 1
ATOM 1314 N N . VAL A 1 173 ? 5.248 -8.326 4.142 1.00 97.00 173 VAL A N 1
ATOM 1315 C CA . VAL A 1 173 ? 6.607 -8.798 3.851 1.00 97.00 173 VAL A CA 1
ATOM 1316 C C . VAL A 1 173 ? 7.673 -8.040 4.635 1.00 97.00 173 VAL A C 1
ATOM 1318 O O . VAL A 1 173 ? 7.622 -6.817 4.793 1.00 97.00 173 VAL A O 1
ATOM 1321 N N . ASN A 1 174 ? 8.720 -8.755 5.044 1.00 97.25 174 ASN A N 1
ATOM 1322 C CA . ASN A 1 174 ? 9.892 -8.134 5.647 1.00 97.25 174 ASN A CA 1
ATOM 1323 C C . ASN A 1 174 ? 10.610 -7.247 4.621 1.00 97.25 174 ASN A C 1
ATOM 1325 O O . ASN A 1 174 ? 10.978 -7.698 3.533 1.00 97.25 174 ASN A O 1
ATOM 1329 N N . TYR A 1 175 ? 10.877 -5.994 4.992 1.00 97.00 175 TYR A N 1
ATOM 1330 C CA . TYR A 1 175 ? 11.575 -5.031 4.136 1.00 97.00 175 TYR A CA 1
ATOM 1331 C C . TYR A 1 175 ? 12.899 -5.572 3.576 1.00 97.00 175 TYR A C 1
ATOM 1333 O O . TYR A 1 175 ? 13.250 -5.324 2.421 1.00 97.00 175 TYR A O 1
ATOM 1341 N N . ASN A 1 176 ? 13.643 -6.339 4.379 1.00 97.00 176 ASN A N 1
ATOM 1342 C CA . ASN A 1 176 ? 14.943 -6.862 3.967 1.00 97.00 176 ASN A CA 1
ATOM 1343 C C . ASN A 1 176 ? 14.868 -7.829 2.783 1.00 97.00 176 ASN A C 1
ATOM 1345 O O . ASN A 1 176 ? 15.852 -7.923 2.052 1.00 97.00 176 ASN A O 1
ATOM 1349 N N . ASP A 1 177 ? 13.722 -8.473 2.569 1.00 95.75 177 ASP A N 1
ATOM 1350 C CA . ASP A 1 177 ? 13.528 -9.432 1.482 1.00 95.75 177 ASP A CA 1
ATOM 1351 C C . ASP A 1 177 ? 13.152 -8.738 0.165 1.00 95.75 177 ASP A C 1
ATOM 1353 O O . ASP A 1 177 ? 13.296 -9.311 -0.914 1.00 95.75 177 ASP A O 1
ATOM 1357 N N . VAL A 1 178 ? 12.687 -7.485 0.236 1.00 96.31 178 VAL A N 1
ATOM 1358 C CA . VAL A 1 178 ? 12.117 -6.758 -0.908 1.00 96.31 178 VAL A CA 1
ATOM 1359 C C . VAL A 1 178 ? 12.856 -5.472 -1.274 1.00 96.31 178 VAL A C 1
ATOM 1361 O O . VAL A 1 178 ? 12.578 -4.899 -2.332 1.00 96.31 178 VAL A O 1
ATOM 1364 N N . LYS A 1 179 ? 13.798 -5.004 -0.446 1.00 95.81 179 LYS A N 1
ATOM 1365 C CA . LYS A 1 179 ? 14.523 -3.740 -0.666 1.00 95.81 179 LYS A CA 1
ATOM 1366 C C . LYS A 1 179 ? 15.477 -3.774 -1.861 1.00 95.81 179 LYS A C 1
ATOM 1368 O O . LYS A 1 179 ? 15.620 -2.765 -2.553 1.00 95.81 179 LYS A O 1
ATOM 1373 N N . ASP A 1 180 ? 16.116 -4.911 -2.129 1.00 97.00 180 ASP A N 1
ATOM 1374 C CA . ASP A 1 180 ? 17.181 -4.997 -3.126 1.00 97.00 180 ASP A CA 1
ATOM 1375 C C . ASP A 1 180 ? 16.623 -5.262 -4.529 1.00 97.00 180 ASP A C 1
ATOM 1377 O O . ASP A 1 180 ? 15.739 -6.089 -4.743 1.00 97.00 180 ASP A O 1
ATOM 1381 N N . SER A 1 181 ? 17.149 -4.532 -5.515 1.00 96.81 181 SER A N 1
ATOM 1382 C CA . SER A 1 181 ? 16.782 -4.731 -6.922 1.00 96.81 181 SER A CA 1
ATOM 1383 C C . SER A 1 181 ? 17.582 -5.880 -7.527 1.00 96.81 181 SER A C 1
ATOM 1385 O O . SER A 1 181 ? 18.780 -5.994 -7.266 1.00 96.81 181 SER A O 1
ATOM 1387 N N . HIS A 1 182 ? 16.959 -6.675 -8.393 1.00 95.56 182 HIS A N 1
ATOM 1388 C CA . HIS A 1 182 ? 17.630 -7.766 -9.099 1.00 95.56 182 HIS A CA 1
ATOM 1389 C C . HIS A 1 182 ? 17.163 -7.878 -10.554 1.00 95.56 182 HIS A C 1
ATOM 1391 O O . HIS A 1 182 ? 16.127 -7.335 -10.945 1.00 95.56 182 HIS A O 1
ATOM 1397 N N . PHE A 1 183 ? 17.976 -8.554 -11.364 1.00 94.88 183 PHE A N 1
ATOM 1398 C CA . PHE A 1 183 ? 17.827 -8.638 -12.813 1.00 94.88 183 PHE A CA 1
ATOM 1399 C C . PHE A 1 183 ? 18.103 -10.066 -13.265 1.00 94.88 183 PHE A C 1
ATOM 1401 O O . PHE A 1 183 ? 19.035 -10.700 -12.770 1.00 94.88 183 PHE A O 1
ATOM 1408 N N . GLU A 1 184 ? 17.347 -10.528 -14.248 1.00 95.56 184 GLU A N 1
ATOM 1409 C CA . GLU A 1 184 ? 17.548 -11.822 -14.886 1.00 95.56 184 GLU A CA 1
ATOM 1410 C C . GLU A 1 184 ? 17.442 -11.648 -16.398 1.00 95.56 184 GLU A C 1
ATOM 1412 O O . GLU A 1 184 ? 16.429 -11.166 -16.906 1.00 95.56 184 GLU A O 1
ATOM 1417 N N . ILE A 1 185 ? 18.495 -12.020 -17.127 1.00 94.12 185 ILE A N 1
ATOM 1418 C CA . ILE A 1 185 ? 18.437 -12.072 -18.589 1.00 94.12 185 ILE A CA 1
ATOM 1419 C C . ILE A 1 185 ? 17.664 -13.333 -18.969 1.00 94.12 185 ILE A C 1
ATOM 1421 O O . ILE A 1 185 ? 18.021 -14.426 -18.542 1.00 94.12 185 ILE A O 1
ATOM 1425 N N . GLY A 1 186 ? 16.610 -13.159 -19.764 1.00 91.56 186 GLY A N 1
ATOM 1426 C CA . GLY A 1 186 ? 15.815 -14.247 -20.316 1.00 91.56 186 GLY A CA 1
ATOM 1427 C C . GLY A 1 186 ? 16.456 -14.773 -21.596 1.00 91.56 186 GLY A C 1
ATOM 1428 O O . GLY A 1 186 ? 17.418 -15.534 -21.559 1.00 91.56 186 GLY A O 1
ATOM 1429 N N . SER A 1 187 ? 15.922 -14.363 -22.746 1.00 92.62 187 SER A N 1
ATOM 1430 C CA . SER A 1 187 ? 16.423 -14.772 -24.061 1.00 92.62 187 SER A CA 1
ATOM 1431 C C . SER A 1 187 ? 17.079 -13.629 -24.830 1.00 92.62 187 SER A C 1
ATOM 1433 O O . SER A 1 187 ? 16.703 -12.462 -24.714 1.00 92.62 187 SER A O 1
ATOM 1435 N N . ILE A 1 188 ? 18.044 -13.992 -25.672 1.00 94.31 188 ILE A N 1
ATOM 1436 C CA . ILE A 1 188 ? 18.581 -13.132 -26.725 1.00 94.31 188 ILE A CA 1
ATOM 1437 C C . ILE A 1 188 ? 18.088 -13.709 -28.050 1.00 94.31 188 ILE A C 1
ATOM 1439 O O . ILE A 1 188 ? 18.124 -14.920 -28.255 1.00 94.31 188 ILE A O 1
ATOM 1443 N N . SER A 1 189 ? 17.558 -12.852 -28.912 1.00 92.94 189 SER A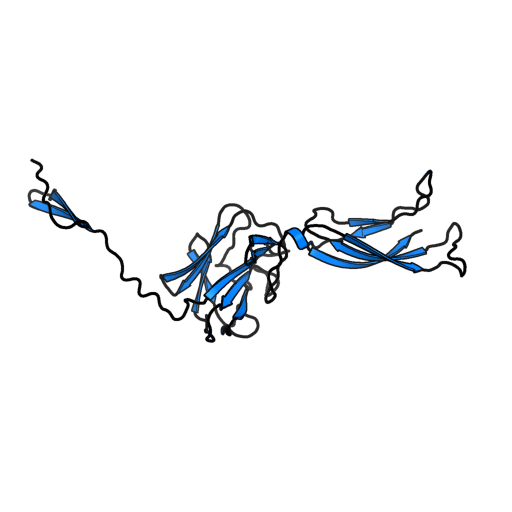 N 1
ATOM 1444 C CA . SER A 1 189 ? 16.958 -13.237 -30.191 1.00 92.94 189 SER A CA 1
ATOM 1445 C C . SER A 1 189 ? 17.463 -12.353 -31.323 1.00 92.94 189 SER A C 1
ATOM 1447 O O . SER A 1 189 ? 18.100 -11.328 -31.070 1.00 92.94 189 SER A O 1
ATOM 1449 N N . ASP A 1 190 ? 17.153 -12.772 -32.552 1.00 92.38 190 ASP A N 1
ATOM 1450 C CA . ASP A 1 190 ? 17.709 -12.228 -33.797 1.00 92.38 190 ASP A CA 1
ATOM 1451 C C . ASP A 1 190 ? 19.218 -12.515 -33.951 1.00 92.38 190 ASP A C 1
ATOM 1453 O O . ASP A 1 190 ? 19.959 -11.736 -34.541 1.00 92.38 190 ASP A O 1
ATOM 1457 N N . LEU A 1 191 ? 19.649 -13.662 -33.414 1.00 90.25 191 LEU A N 1
ATOM 1458 C CA . LEU A 1 191 ? 20.943 -14.289 -33.684 1.00 90.25 191 LEU A CA 1
ATOM 1459 C C . LEU A 1 191 ? 20.766 -15.405 -34.725 1.00 90.25 191 LEU A C 1
ATOM 1461 O O . LEU A 1 191 ? 19.665 -15.951 -34.873 1.00 90.25 191 LEU A O 1
ATOM 1465 N N . ASP A 1 192 ? 21.836 -15.762 -35.425 1.00 87.81 192 ASP A N 1
ATOM 1466 C CA . ASP A 1 192 ? 21.856 -16.923 -36.314 1.00 87.81 192 ASP A CA 1
ATOM 1467 C C . ASP A 1 192 ? 21.926 -18.263 -35.545 1.00 87.81 192 ASP A C 1
ATOM 1469 O O . ASP A 1 192 ? 21.825 -18.319 -34.316 1.00 87.81 192 ASP A O 1
ATOM 1473 N N . SER A 1 193 ? 22.056 -19.382 -36.269 1.00 86.31 193 SER A N 1
ATOM 1474 C CA . SER A 1 193 ? 22.093 -20.723 -35.666 1.00 86.31 193 SER A CA 1
ATOM 1475 C C . SER A 1 193 ? 23.310 -20.984 -34.779 1.00 86.31 193 SER A C 1
ATOM 1477 O O . SER A 1 193 ? 23.260 -21.907 -33.964 1.00 86.31 193 SER A O 1
ATOM 1479 N N . ASP A 1 194 ? 24.368 -20.189 -34.930 1.00 90.50 194 ASP A N 1
ATOM 1480 C CA . ASP A 1 194 ? 25.612 -20.297 -34.175 1.00 90.50 194 ASP A CA 1
ATOM 1481 C C . ASP A 1 194 ? 25.660 -19.279 -33.011 1.00 90.50 194 ASP A C 1
ATOM 1483 O O . ASP A 1 194 ? 26.645 -19.213 -32.276 1.00 90.50 194 ASP A O 1
ATOM 1487 N N . ASN A 1 195 ? 24.546 -18.572 -32.756 1.00 86.94 195 ASN A N 1
ATOM 1488 C CA . ASN A 1 195 ? 24.409 -17.454 -31.814 1.00 86.94 195 ASN A CA 1
ATOM 1489 C C . ASN A 1 195 ? 25.251 -16.223 -32.190 1.00 86.94 195 ASN A C 1
ATOM 1491 O O . ASN A 1 195 ? 25.697 -15.481 -31.311 1.00 86.94 195 ASN A O 1
ATOM 1495 N N . GLU A 1 196 ? 25.449 -15.986 -33.484 1.00 89.19 196 GLU A N 1
ATOM 1496 C CA . GLU A 1 196 ? 26.188 -14.844 -34.015 1.00 89.19 196 GLU A CA 1
ATOM 1497 C C . GLU A 1 196 ? 25.249 -13.804 -34.656 1.00 89.19 196 GLU A C 1
ATOM 1499 O O . GLU A 1 196 ? 24.054 -14.031 -34.862 1.00 89.19 196 GLU A O 1
ATOM 1504 N N . THR A 1 197 ? 25.780 -12.606 -34.903 1.00 89.88 197 THR A N 1
ATOM 1505 C CA . THR A 1 197 ? 25.074 -11.476 -35.529 1.00 89.88 197 THR A CA 1
ATOM 1506 C C . THR A 1 197 ? 26.084 -10.550 -36.210 1.00 89.88 197 THR A C 1
ATOM 1508 O O . THR A 1 197 ? 27.247 -10.500 -35.793 1.00 89.88 197 THR A O 1
ATOM 1511 N N . GLU A 1 198 ? 25.680 -9.814 -37.249 1.00 88.88 198 GLU A N 1
ATOM 1512 C CA . GLU A 1 198 ? 26.585 -8.940 -38.000 1.00 88.88 198 GLU A CA 1
ATOM 1513 C C . GLU A 1 198 ? 26.545 -7.477 -37.525 1.00 88.88 198 GLU A C 1
ATOM 1515 O O . GLU A 1 198 ? 25.577 -6.980 -36.948 1.00 88.88 198 GLU A O 1
ATOM 1520 N N . PHE A 1 199 ? 27.622 -6.729 -37.796 1.00 86.06 199 PHE A N 1
ATOM 1521 C CA . PHE A 1 199 ? 27.643 -5.291 -37.528 1.00 86.06 199 PHE A CA 1
ATOM 1522 C C . PHE A 1 199 ? 26.558 -4.568 -38.335 1.00 86.06 199 PHE A C 1
ATOM 1524 O O . PHE A 1 199 ? 26.616 -4.509 -39.562 1.00 86.06 199 PHE A O 1
ATOM 1531 N N . GLY A 1 200 ? 25.632 -3.927 -37.623 1.00 84.44 200 GLY A N 1
ATOM 1532 C CA . GLY A 1 200 ? 24.486 -3.230 -38.207 1.00 84.44 200 GLY A CA 1
ATOM 1533 C C . GLY A 1 200 ? 23.158 -3.950 -37.984 1.00 84.44 200 GLY A C 1
ATOM 1534 O O . GLY A 1 200 ? 22.113 -3.322 -38.173 1.00 84.44 200 GLY A O 1
ATOM 1535 N N . ASP A 1 201 ? 23.193 -5.205 -37.532 1.00 90.88 201 ASP A N 1
ATOM 1536 C CA . ASP A 1 201 ? 22.009 -5.917 -37.071 1.00 90.88 201 ASP A CA 1
ATOM 1537 C C . ASP A 1 201 ? 21.557 -5.416 -35.695 1.00 90.88 201 ASP A C 1
ATOM 1539 O O . ASP A 1 201 ? 22.317 -4.831 -34.920 1.00 90.88 201 ASP A O 1
ATOM 1543 N N . ILE A 1 202 ? 20.279 -5.644 -35.394 1.00 90.94 202 ILE A N 1
ATOM 1544 C CA . ILE A 1 202 ? 19.677 -5.325 -34.101 1.00 90.94 202 ILE A CA 1
ATOM 1545 C C . ILE A 1 202 ? 19.341 -6.638 -33.413 1.00 90.94 202 ILE A C 1
ATOM 1547 O O . ILE A 1 202 ? 18.474 -7.368 -33.892 1.00 90.94 202 ILE A O 1
ATOM 1551 N N . ILE A 1 203 ? 19.935 -6.880 -32.246 1.00 94.12 203 ILE A N 1
ATOM 1552 C CA . ILE A 1 203 ? 19.530 -8.000 -31.391 1.00 94.12 203 ILE A CA 1
ATOM 1553 C C . ILE A 1 203 ? 18.414 -7.569 -30.442 1.00 94.12 203 ILE A C 1
ATOM 1555 O O . ILE A 1 203 ? 18.346 -6.409 -30.021 1.00 94.12 203 ILE A O 1
ATOM 1559 N N . LYS A 1 204 ? 17.551 -8.501 -30.042 1.00 94.31 204 LYS A N 1
ATOM 1560 C CA . LYS A 1 204 ? 16.546 -8.254 -28.998 1.00 94.31 204 LYS A CA 1
ATOM 1561 C C . LYS A 1 204 ? 16.875 -9.045 -27.747 1.00 94.31 204 LYS A C 1
ATOM 1563 O O . LYS A 1 204 ? 16.982 -10.268 -27.799 1.00 94.31 204 LYS A O 1
ATOM 1568 N N . VAL A 1 205 ? 16.960 -8.344 -26.619 1.00 95.38 205 VAL A N 1
ATOM 1569 C CA . VAL A 1 205 ? 17.196 -8.949 -25.305 1.00 95.38 205 VAL A CA 1
ATOM 1570 C C . VAL A 1 205 ? 15.919 -8.876 -24.484 1.00 95.38 205 VAL A C 1
ATOM 1572 O O . VAL A 1 205 ? 15.434 -7.784 -24.178 1.00 95.38 205 VAL A O 1
ATOM 1575 N N . ASN A 1 206 ? 15.385 -10.041 -24.134 1.00 95.12 206 ASN A N 1
ATOM 1576 C CA . ASN A 1 206 ? 14.347 -10.204 -23.131 1.00 95.12 206 ASN A CA 1
ATOM 1577 C C . ASN A 1 206 ? 14.990 -10.347 -21.747 1.00 95.12 206 ASN A C 1
ATOM 1579 O O . ASN A 1 206 ? 15.973 -11.068 -21.584 1.00 95.12 206 ASN A O 1
ATOM 1583 N N . PHE A 1 207 ? 14.449 -9.661 -20.747 1.00 94.62 207 PHE A N 1
ATOM 1584 C CA . PHE A 1 207 ? 14.921 -9.767 -19.372 1.00 94.62 207 PHE A CA 1
ATOM 1585 C C . PHE A 1 207 ? 13.822 -9.360 -18.388 1.00 94.62 207 PHE A C 1
ATOM 1587 O O . PHE A 1 207 ? 12.918 -8.580 -18.710 1.00 94.62 207 PHE A O 1
ATOM 1594 N N . ASN A 1 208 ? 13.938 -9.876 -17.170 1.00 95.50 208 ASN A N 1
ATOM 1595 C CA . ASN A 1 208 ? 13.095 -9.523 -16.041 1.00 95.50 208 ASN A CA 1
ATOM 1596 C C . ASN A 1 208 ? 13.874 -8.642 -15.066 1.00 95.50 208 ASN A C 1
ATOM 1598 O O . ASN A 1 208 ? 15.066 -8.843 -14.827 1.00 95.50 208 ASN A O 1
ATOM 1602 N N . VAL A 1 209 ? 13.194 -7.647 -14.506 1.00 96.00 209 VAL A N 1
ATOM 1603 C CA . VAL A 1 209 ? 13.748 -6.758 -13.487 1.00 96.00 209 VAL A CA 1
ATOM 1604 C C . VAL A 1 209 ? 12.769 -6.622 -12.350 1.00 96.00 209 VAL A C 1
ATOM 1606 O O . VAL A 1 209 ? 11.647 -6.166 -12.554 1.00 96.00 209 VAL A O 1
ATOM 1609 N N . TYR A 1 210 ? 13.237 -6.903 -11.145 1.00 96.38 210 TYR A N 1
ATOM 1610 C CA . TYR A 1 210 ? 12.585 -6.431 -9.943 1.00 96.38 210 TYR A CA 1
ATOM 1611 C C . TYR A 1 210 ? 13.258 -5.137 -9.489 1.00 96.38 210 TYR A C 1
ATOM 1613 O O . TYR A 1 210 ? 14.443 -5.115 -9.138 1.00 96.38 210 TYR A O 1
ATOM 1621 N N . LYS A 1 211 ? 12.505 -4.035 -9.504 1.00 95.44 211 LYS A N 1
ATOM 1622 C CA . LYS A 1 211 ? 12.950 -2.766 -8.925 1.00 95.44 211 LYS A CA 1
ATOM 1623 C C . LYS A 1 211 ? 12.544 -2.740 -7.457 1.00 95.44 211 LYS A C 1
ATOM 1625 O O . LYS A 1 211 ? 11.366 -2.572 -7.184 1.00 95.44 211 LYS A O 1
ATOM 1630 N N . GLY A 1 212 ? 13.502 -2.849 -6.542 1.00 95.06 212 GLY A N 1
ATOM 1631 C CA . GLY A 1 212 ? 13.289 -2.692 -5.099 1.00 95.06 212 GLY A CA 1
ATOM 1632 C C . GLY A 1 212 ? 13.184 -1.223 -4.660 1.00 95.06 212 GLY A C 1
ATOM 1633 O O . GLY A 1 212 ? 12.750 -0.349 -5.425 1.00 95.06 212 GLY A O 1
ATOM 1634 N N . ASP A 1 213 ? 13.636 -0.925 -3.444 1.00 94.44 213 ASP A N 1
ATOM 1635 C CA . ASP A 1 213 ? 13.610 0.413 -2.842 1.00 94.44 213 ASP A CA 1
ATOM 1636 C C . ASP A 1 213 ? 14.793 1.271 -3.309 1.00 94.44 213 ASP A C 1
ATOM 1638 O O . ASP A 1 213 ? 15.717 1.618 -2.575 1.00 94.44 213 ASP A O 1
ATOM 1642 N N . THR A 1 214 ? 14.797 1.590 -4.600 1.00 92.75 214 THR A N 1
ATOM 1643 C CA . THR A 1 214 ? 15.814 2.448 -5.205 1.00 92.75 214 THR A CA 1
ATOM 1644 C C . THR A 1 214 ? 15.199 3.672 -5.871 1.00 92.75 214 THR A C 1
ATOM 1646 O O . THR A 1 214 ? 14.128 3.616 -6.485 1.00 92.75 214 THR A O 1
ATOM 1649 N N . THR A 1 215 ? 15.931 4.786 -5.801 1.00 91.56 215 THR A N 1
ATOM 1650 C CA . THR A 1 215 ? 15.638 6.028 -6.531 1.00 91.56 215 THR A CA 1
ATOM 1651 C C . THR A 1 215 ? 16.045 5.952 -8.005 1.00 91.56 215 THR A C 1
ATOM 1653 O O . THR A 1 215 ? 15.695 6.827 -8.797 1.00 91.56 215 THR A O 1
ATOM 1656 N N . LYS A 1 216 ? 16.783 4.908 -8.411 1.00 93.19 216 LYS A N 1
ATOM 1657 C CA . LYS A 1 216 ? 17.141 4.682 -9.816 1.00 93.19 216 LYS A CA 1
ATOM 1658 C C . LYS A 1 216 ? 15.877 4.379 -10.621 1.00 93.19 216 LYS A C 1
ATOM 1660 O O . LYS A 1 216 ? 15.179 3.415 -10.339 1.00 93.19 216 LYS A O 1
ATOM 1665 N N . SER A 1 217 ? 15.623 5.166 -11.660 1.00 92.25 217 SER A N 1
ATOM 1666 C CA . SER A 1 217 ? 14.381 5.116 -12.448 1.00 92.25 217 SER A CA 1
ATOM 1667 C C . SER A 1 217 ? 14.555 4.545 -13.855 1.00 92.25 217 SER A C 1
ATOM 1669 O O . SER A 1 217 ? 13.692 4.695 -14.718 1.00 92.25 217 SER A O 1
ATOM 1671 N N . SER A 1 218 ? 15.707 3.942 -14.147 1.00 93.69 218 SER A N 1
ATOM 1672 C CA . SER A 1 218 ? 15.967 3.398 -15.474 1.00 93.69 218 SER A CA 1
ATOM 1673 C C . SER A 1 218 ? 17.053 2.348 -15.475 1.00 93.69 218 SER A C 1
ATOM 1675 O O . SER A 1 218 ? 18.015 2.443 -14.711 1.00 93.69 218 SER A O 1
ATOM 1677 N N . ILE A 1 219 ? 16.952 1.461 -16.448 1.00 93.81 219 ILE A N 1
ATOM 1678 C CA . ILE A 1 219 ? 17.984 0.506 -16.827 1.00 93.81 219 ILE A CA 1
ATOM 1679 C C . ILE A 1 219 ? 18.666 0.945 -18.109 1.00 93.81 219 ILE A C 1
ATOM 1681 O O . ILE A 1 219 ? 18.105 1.693 -18.917 1.00 93.81 219 ILE A O 1
ATOM 1685 N N . LYS A 1 220 ? 19.899 0.481 -18.272 1.00 93.00 220 LYS A N 1
ATOM 1686 C CA . LYS A 1 220 ? 20.740 0.760 -19.423 1.00 93.00 220 LYS A CA 1
ATOM 1687 C C . LYS A 1 220 ? 21.372 -0.548 -19.877 1.00 93.00 220 LYS A C 1
ATOM 1689 O O . LYS A 1 220 ? 21.996 -1.213 -19.060 1.00 93.00 220 LYS A O 1
ATOM 1694 N N . LEU A 1 221 ? 21.201 -0.890 -21.146 1.00 93.50 221 LEU A N 1
ATOM 1695 C CA . LEU A 1 221 ? 21.763 -2.083 -21.765 1.00 93.50 221 LEU A CA 1
ATOM 1696 C C . LEU A 1 221 ? 22.726 -1.670 -22.871 1.00 93.50 221 LEU A C 1
ATOM 1698 O O . LEU A 1 221 ? 22.489 -0.693 -23.586 1.00 93.50 221 LEU A O 1
ATOM 1702 N N . TYR A 1 222 ? 23.815 -2.414 -22.982 1.00 93.31 222 TYR A N 1
ATOM 1703 C CA . TYR A 1 222 ? 24.787 -2.311 -24.056 1.00 93.31 222 TYR A CA 1
ATOM 1704 C C . TYR A 1 222 ? 25.593 -3.611 -24.128 1.00 93.31 222 TYR A C 1
ATOM 1706 O O . TYR A 1 222 ? 25.606 -4.380 -23.170 1.00 93.31 222 TYR A O 1
ATOM 1714 N N . ILE A 1 223 ? 26.276 -3.827 -25.247 1.00 91.06 223 ILE A N 1
ATOM 1715 C CA . ILE A 1 223 ? 27.247 -4.907 -25.430 1.00 91.06 223 ILE A CA 1
ATOM 1716 C C . ILE A 1 223 ? 28.644 -4.286 -25.424 1.00 91.06 223 ILE A C 1
ATOM 1718 O O . ILE A 1 223 ? 28.865 -3.226 -26.020 1.00 91.06 223 ILE A O 1
ATOM 1722 N N . GLU A 1 224 ? 29.582 -4.930 -24.742 1.00 93.19 224 GLU A N 1
ATOM 1723 C CA . GLU A 1 224 ? 31.002 -4.578 -24.721 1.00 93.19 224 GLU A CA 1
ATOM 1724 C C . GLU A 1 224 ? 31.859 -5.80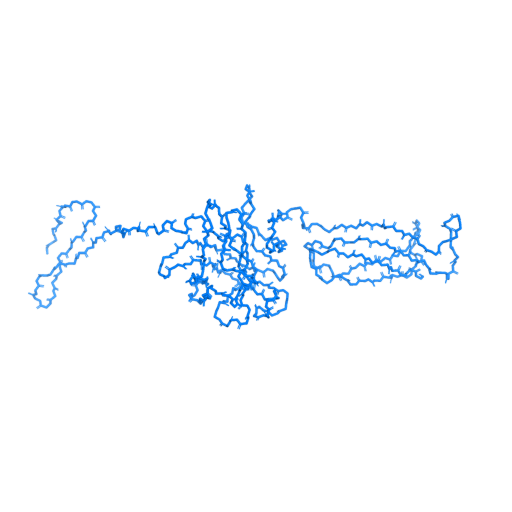5 -25.033 1.00 93.19 224 GLU A C 1
ATOM 1726 O O . GLU A 1 224 ? 31.407 -6.938 -24.883 1.00 93.19 224 GLU A O 1
ATOM 1731 N N . ASN A 1 225 ? 33.082 -5.563 -25.496 1.00 89.81 225 ASN A N 1
ATOM 1732 C CA . ASN A 1 225 ? 34.157 -6.551 -25.446 1.00 89.81 225 ASN A CA 1
ATOM 1733 C C . ASN A 1 225 ? 35.134 -6.186 -24.319 1.00 89.81 225 ASN A C 1
ATOM 1735 O O . ASN A 1 225 ? 34.910 -5.227 -23.582 1.00 89.81 225 ASN A O 1
ATOM 1739 N N . ASP A 1 226 ? 36.244 -6.918 -24.233 1.00 90.25 226 ASP A N 1
ATOM 1740 C CA . ASP A 1 226 ? 37.275 -6.735 -23.205 1.00 90.25 226 ASP A CA 1
ATOM 1741 C C . ASP A 1 226 ? 37.900 -5.327 -23.167 1.00 90.25 226 ASP A C 1
ATOM 1743 O O . ASP A 1 226 ? 38.528 -4.959 -22.174 1.00 90.25 226 ASP A O 1
ATOM 1747 N N . GLU A 1 227 ? 37.754 -4.531 -24.230 1.00 90.00 227 GLU A N 1
ATOM 1748 C CA . GLU A 1 227 ? 38.401 -3.225 -24.345 1.00 90.00 227 GLU A CA 1
ATOM 1749 C C . GLU A 1 227 ? 37.405 -2.055 -24.306 1.00 90.00 227 GLU A C 1
ATOM 1751 O O . GLU A 1 227 ? 37.684 -1.030 -23.679 1.00 90.00 227 GLU A O 1
ATOM 1756 N N . HIS A 1 228 ? 36.256 -2.165 -24.987 1.00 91.19 228 HIS A N 1
ATOM 1757 C CA . HIS A 1 228 ? 35.327 -1.051 -25.186 1.00 91.19 228 HIS A CA 1
ATOM 1758 C C . HIS A 1 228 ? 33.867 -1.496 -25.404 1.00 91.19 228 HIS A C 1
ATOM 1760 O O . HIS A 1 228 ? 33.566 -2.593 -25.876 1.00 91.19 228 HIS A O 1
ATOM 1766 N N . ARG A 1 229 ? 32.929 -0.567 -25.161 1.00 92.31 229 ARG A N 1
ATOM 1767 C CA . ARG A 1 229 ? 31.516 -0.716 -25.543 1.00 92.31 229 ARG A CA 1
ATOM 1768 C C . ARG A 1 229 ? 31.360 -0.742 -27.069 1.00 92.31 229 ARG A C 1
ATOM 1770 O O . ARG A 1 229 ? 31.783 0.198 -27.740 1.00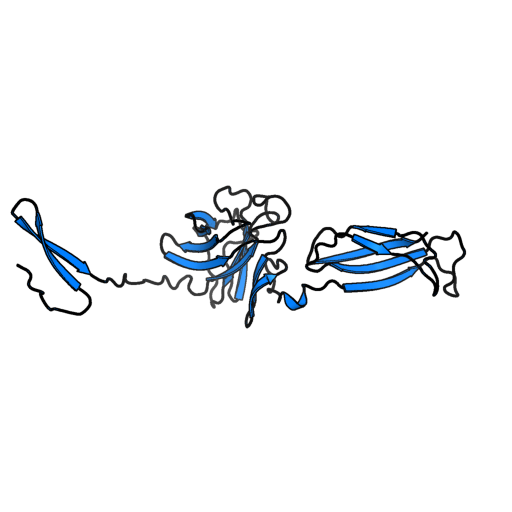 92.31 229 ARG A O 1
ATOM 1777 N N . ILE A 1 230 ? 30.678 -1.766 -27.581 1.00 91.38 230 ILE A N 1
ATOM 1778 C CA . ILE A 1 230 ? 30.429 -1.999 -29.012 1.00 91.38 230 ILE A CA 1
ATOM 1779 C C . ILE A 1 230 ? 29.141 -1.301 -29.464 1.00 91.38 230 ILE A C 1
ATOM 1781 O O . ILE A 1 230 ? 29.115 -0.676 -30.522 1.00 91.38 230 ILE A O 1
ATOM 1785 N N . THR A 1 231 ? 28.082 -1.364 -28.653 1.00 92.06 231 THR A N 1
ATOM 1786 C CA . THR A 1 231 ? 26.757 -0.854 -29.040 1.00 92.06 231 THR A CA 1
ATOM 1787 C C . THR A 1 231 ? 26.469 0.528 -28.469 1.00 92.06 231 THR A C 1
ATOM 1789 O O . THR A 1 231 ? 27.112 1.028 -27.533 1.00 92.06 231 THR A O 1
ATOM 1792 N N . LYS A 1 232 ? 25.424 1.170 -28.995 1.00 90.25 232 LYS A N 1
ATOM 1793 C CA . LYS A 1 232 ? 24.824 2.302 -28.283 1.00 90.25 232 LYS A CA 1
ATOM 1794 C C . LYS A 1 232 ? 24.136 1.812 -27.012 1.00 90.25 232 LYS A C 1
ATOM 1796 O O . LYS A 1 232 ? 23.854 0.632 -26.824 1.00 90.25 232 LYS A O 1
ATOM 1801 N N . LEU A 1 233 ? 23.884 2.765 -26.123 1.00 93.81 233 LEU A N 1
ATOM 1802 C CA . LEU A 1 233 ? 23.171 2.503 -24.890 1.00 93.81 233 LEU A CA 1
ATOM 1803 C C . LEU A 1 233 ? 21.667 2.505 -25.158 1.00 93.81 233 LEU A C 1
ATOM 1805 O O . LEU A 1 233 ? 21.101 3.553 -25.476 1.00 93.81 233 LEU A O 1
ATOM 1809 N N . THR A 1 234 ? 21.027 1.358 -24.973 1.00 94.94 234 THR A N 1
ATOM 1810 C CA . THR A 1 234 ? 19.569 1.254 -24.943 1.00 94.94 234 THR A CA 1
ATOM 1811 C C . THR A 1 234 ? 19.089 1.508 -23.518 1.00 94.94 234 THR A C 1
ATOM 1813 O O . THR A 1 234 ? 19.649 0.979 -22.560 1.00 94.94 234 THR A O 1
ATOM 1816 N N . LYS A 1 235 ? 18.068 2.352 -23.346 1.00 94.31 235 LYS A N 1
ATOM 1817 C CA . LYS A 1 235 ? 17.541 2.745 -22.031 1.00 94.31 235 LYS A CA 1
ATOM 1818 C C . LYS A 1 235 ? 16.050 2.438 -21.946 1.00 94.31 235 LYS A C 1
ATOM 1820 O O . LYS A 1 235 ? 15.319 2.748 -22.880 1.00 94.31 235 LYS A O 1
ATOM 1825 N N . ALA A 1 236 ? 15.601 1.930 -20.803 1.00 94.81 236 ALA A N 1
ATOM 1826 C CA . ALA A 1 236 ? 14.181 1.831 -20.467 1.00 94.81 236 ALA A CA 1
ATOM 1827 C C . ALA A 1 236 ? 13.913 2.401 -19.072 1.00 94.81 236 ALA A C 1
ATOM 1829 O O . ALA A 1 236 ? 14.784 2.359 -18.199 1.00 94.81 236 ALA A O 1
ATOM 1830 N N . ALA A 1 237 ? 12.729 2.980 -18.885 1.00 94.62 237 ALA A N 1
ATOM 1831 C CA . ALA A 1 237 ? 12.301 3.545 -17.612 1.00 94.62 237 ALA A CA 1
ATOM 1832 C C . ALA A 1 237 ? 11.695 2.462 -16.710 1.00 94.62 237 ALA A C 1
ATOM 1834 O O . ALA A 1 237 ? 10.990 1.580 -17.189 1.00 94.62 237 ALA A O 1
ATOM 1835 N N . LEU A 1 238 ? 11.969 2.565 -15.410 1.00 93.75 238 LEU A N 1
ATOM 1836 C CA . LEU A 1 238 ? 11.370 1.772 -14.341 1.00 93.75 238 LEU A CA 1
ATOM 1837 C C . LEU A 1 238 ? 10.801 2.760 -13.322 1.00 93.75 238 LEU A C 1
ATOM 1839 O O . LEU A 1 238 ? 11.556 3.384 -12.574 1.00 93.75 238 LEU A O 1
ATOM 1843 N N . HIS A 1 239 ? 9.489 2.959 -13.346 1.00 86.56 239 HIS A N 1
ATOM 1844 C CA . HIS A 1 239 ? 8.836 4.016 -12.577 1.00 86.56 239 HIS A CA 1
ATOM 1845 C C . HIS A 1 239 ? 8.642 3.592 -11.115 1.00 86.56 239 HIS A C 1
ATOM 1847 O O . HIS A 1 239 ? 9.307 4.094 -10.208 1.00 86.56 239 HIS A O 1
ATOM 1853 N N . ASN A 1 240 ? 7.800 2.589 -10.905 1.00 89.50 240 ASN A N 1
ATOM 1854 C CA . ASN A 1 240 ? 7.336 2.160 -9.593 1.00 89.50 240 ASN A CA 1
ATOM 1855 C C . ASN A 1 240 ? 8.407 1.344 -8.854 1.00 89.50 240 ASN A C 1
ATOM 1857 O O . ASN A 1 240 ? 9.102 0.522 -9.463 1.00 89.50 240 ASN A O 1
ATOM 1861 N N . LYS A 1 241 ? 8.562 1.594 -7.547 1.00 92.62 241 LYS A N 1
ATOM 1862 C CA . LYS A 1 241 ? 9.310 0.727 -6.618 1.00 92.62 241 LYS A CA 1
ATOM 1863 C C . LYS A 1 241 ? 8.559 -0.590 -6.399 1.00 92.62 241 LYS A C 1
ATOM 1865 O O . LYS A 1 241 ? 7.396 -0.711 -6.770 1.00 92.62 241 LYS A O 1
ATOM 1870 N N . PHE A 1 242 ? 9.259 -1.569 -5.841 1.00 94.25 242 PHE A N 1
ATOM 1871 C CA . PHE A 1 242 ? 8.767 -2.915 -5.532 1.00 94.25 242 PHE A CA 1
ATOM 1872 C C . PHE A 1 242 ? 7.990 -3.582 -6.677 1.00 94.25 242 PHE A C 1
ATOM 1874 O O . PHE A 1 242 ? 6.999 -4.273 -6.465 1.00 94.25 242 PHE A O 1
ATOM 1881 N N . THR A 1 243 ? 8.421 -3.342 -7.917 1.00 93.38 243 THR A N 1
ATOM 1882 C CA . THR A 1 243 ? 7.673 -3.720 -9.122 1.00 93.38 243 THR A CA 1
ATOM 1883 C C . THR A 1 243 ? 8.503 -4.638 -10.007 1.00 93.38 243 THR A C 1
ATOM 1885 O O . THR A 1 243 ? 9.682 -4.372 -10.263 1.00 93.38 243 THR A O 1
ATOM 1888 N N . ASN A 1 244 ? 7.857 -5.692 -10.509 1.00 94.69 244 ASN A N 1
ATOM 1889 C CA . ASN A 1 244 ? 8.398 -6.572 -11.537 1.00 94.69 244 ASN A CA 1
ATOM 1890 C C . ASN A 1 244 ? 8.117 -6.010 -12.934 1.00 94.69 244 ASN A C 1
ATOM 1892 O O . ASN A 1 244 ? 6.983 -5.674 -13.271 1.00 94.69 244 ASN A O 1
ATOM 1896 N N . TYR A 1 245 ? 9.153 -5.960 -13.761 1.00 95.31 245 TYR A N 1
ATOM 1897 C CA . TYR A 1 245 ? 9.096 -5.562 -15.159 1.00 95.31 245 TYR A CA 1
ATOM 1898 C C . TYR A 1 245 ? 9.600 -6.714 -16.018 1.00 95.31 245 TYR A C 1
ATOM 1900 O O . TYR A 1 245 ? 10.691 -7.225 -15.778 1.00 95.31 245 TYR A O 1
ATOM 1908 N N . SER A 1 246 ? 8.842 -7.073 -17.051 1.00 95.44 246 SER A N 1
ATOM 1909 C CA . SER A 1 246 ? 9.307 -7.962 -18.116 1.00 95.44 246 SER A CA 1
ATOM 1910 C C . SER A 1 246 ? 9.436 -7.145 -19.395 1.00 95.44 246 SER A C 1
ATOM 1912 O O . SER A 1 246 ? 8.458 -6.564 -19.870 1.00 95.44 246 SER A O 1
ATOM 1914 N N . LEU A 1 247 ? 10.661 -7.015 -19.902 1.00 94.62 247 LEU A N 1
ATOM 1915 C CA . LEU A 1 247 ? 10.998 -6.092 -20.983 1.00 94.62 247 LEU A CA 1
ATOM 1916 C C . LEU A 1 247 ? 11.716 -6.833 -22.106 1.00 94.62 247 LEU A C 1
ATOM 1918 O O . LEU A 1 247 ? 12.485 -7.758 -21.873 1.00 94.62 247 LEU A O 1
ATOM 1922 N N . THR A 1 248 ? 11.480 -6.395 -23.341 1.00 95.75 248 THR A N 1
ATOM 1923 C CA . THR A 1 248 ? 12.253 -6.820 -24.512 1.00 95.75 248 THR A CA 1
ATOM 1924 C C . THR A 1 248 ? 12.764 -5.576 -25.211 1.00 95.75 248 THR A C 1
ATOM 1926 O O . THR A 1 248 ? 11.967 -4.770 -25.694 1.00 95.75 248 THR A O 1
ATOM 1929 N N . LEU A 1 249 ? 14.083 -5.389 -25.219 1.00 94.94 249 LEU A N 1
ATOM 1930 C CA . LEU A 1 249 ? 14.707 -4.177 -25.736 1.00 94.94 249 LEU A CA 1
ATOM 1931 C C . LEU A 1 249 ? 15.605 -4.478 -26.940 1.00 94.94 249 LEU A C 1
ATOM 1933 O O . LEU A 1 249 ? 16.387 -5.429 -26.882 1.00 94.94 249 LEU A O 1
ATOM 1937 N N . PRO A 1 250 ? 15.529 -3.663 -28.008 1.00 94.19 250 PRO A N 1
ATOM 1938 C CA . PRO A 1 250 ? 16.458 -3.751 -29.124 1.00 94.19 250 PRO A CA 1
ATOM 1939 C C . PRO A 1 250 ? 17.819 -3.155 -28.741 1.00 94.19 250 PRO A C 1
ATOM 1941 O O . PRO A 1 250 ? 17.886 -2.072 -28.147 1.00 94.19 250 PRO A O 1
ATOM 1944 N N . ILE A 1 251 ? 18.904 -3.826 -29.113 1.00 93.75 251 ILE A N 1
ATOM 1945 C CA . ILE A 1 251 ? 20.270 -3.317 -28.990 1.00 93.75 251 ILE A CA 1
ATOM 1946 C C . ILE A 1 251 ? 20.842 -3.127 -30.404 1.00 93.75 251 ILE A C 1
ATOM 1948 O O . ILE A 1 251 ? 21.030 -4.124 -31.099 1.00 93.75 251 ILE A O 1
ATOM 1952 N N . PRO A 1 252 ? 21.053 -1.867 -30.835 1.00 87.06 252 PRO A N 1
ATOM 1953 C CA . PRO A 1 252 ? 21.558 -1.515 -32.161 1.00 87.06 252 PRO A CA 1
ATOM 1954 C C . PRO A 1 252 ? 23.076 -1.290 -32.212 1.00 87.06 252 PRO A C 1
ATOM 1956 O O . PRO A 1 252 ? 23.708 -1.090 -31.143 1.00 87.06 252 PRO A O 1
#

Nearest PDB structures (foldseek):
  5tb5-assembly1_B  TM=3.990E-01  e=9.809E-01  Homo sapiens
  5yaw-assembly1_B  TM=3.779E-01  e=1.568E+00  Homo sapiens
  7q9r-assembly1_BBB  TM=3.715E-01  e=4.005E+00  Homo sapiens

Foldseek 3Di:
DFDFDDDDDFKGKGWDADPNDIDIDIGGDDDPPPPVVVLCLQKEWFKWAQAEPDEQQAAPPRHTKTKIFGQDQAKHQQAQKWKAKPVRQTDGDDPRQFDPGSIAHHGWMTIGGSRNVPRH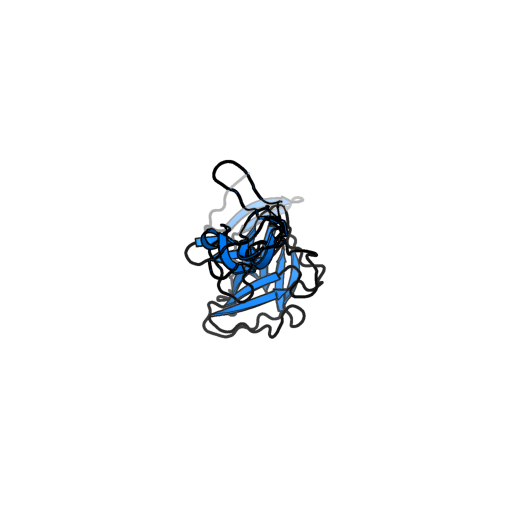HRDQAAKMKIFIGRVPGTNYMDIDHHGDYQWMFGQAPPPGTDTAHDDHRHHDDDRVVFADKDKAWDDKDPADPVRHDDPPDKIKTKMKIFAANDPDFKDWDFDDDPPGTDWDIDMDTHHDHRDMDIDITITD

Sequence (252 aa):
RIRPLEGLGHEVSKEIEIGGVMDSLCIYLTEDPIVLNTSYSGISINEFLPNPAGYDDAPMPGGEWVELYNSGNQSIDVKGLILNDDFGNGLEITEVNVKDSTIIDPDSLLVIYRNGNGKLELNNNGLDQVILSYGATVIDSVSYSDAAEGNSYAYVEGVGWQHTKPTPNEENVNYNDVKDSHFEIGSISDLDSDNETEFGDIIKVNFNVYKGDTTKSSIKLYIENDEHRITKLTKAALHNKFTNYSLTLPIP

Secondary structure (DSSP, 8-state):
---PPP--TTEEEEEEEETTEEEEEEEE---------GGGTTEEEEEEESS-SS-TTPTTTTS-EEEEEE-SSS-EE-TT-EEE-TT--EEE--TTSSSS-SEE-TTEEEEEE-TT-SS----SSS-EEEEEEETTEEEEEEEE----TT-EEEEETTTEEEEE---TTS----HHHHSS-EEEEEEEES--TTS---TT--EEEEEEEEE-S-S--EEEE--B-SSSB-S--EEEE--SSSEEEEEEEEE-

Organism: NCBI:txid412755

pLDDT: mean 88.86, std 14.44, range [36.12, 98.81]